Protein AF-A0A6A5JWG5-F1 (afdb_monomer)

Foldseek 3Di:
DDDDDDDDDDDPPDDDPDPDDPPDPDPPPPDDPDDDPDPPVVPVVVPPPPDDDDDDDDPPPDDPVVVVVVVVVVVVVVVVVVVVVVVVVVVVVVVVVVVVVVVVVVVVVVVVVVVVVVVVVVVVVVVVVVVVVVVVVVVVVVVVVVVVVVVVVVVVVVVVVVVVVVVVVVVVVVVVVVVVVVVVVVVVVVVVVVVVVVVVDDDDDDDDDDDDDDDDDDDPDPPPPPVVPDDVQQDDDPDDDDDDDDDPPWAFDALVQLQGHPVRGQQATCQLQPHLHDRPPPPHPGDNDDQDPSRLVVSVVRPPNSVVSVVRRVVNND

Structure (mmCIF, N/CA/C/O backbone):
data_AF-A0A6A5JWG5-F1
#
_entry.id   AF-A0A6A5JWG5-F1
#
loop_
_atom_site.group_PDB
_atom_site.id
_atom_site.type_symbol
_atom_site.label_atom_id
_atom_site.label_alt_id
_atom_site.label_comp_id
_atom_site.label_asym_id
_atom_site.label_entity_id
_atom_site.label_seq_id
_atom_site.pdbx_PDB_ins_code
_atom_site.Cartn_x
_atom_site.Cartn_y
_atom_site.Cartn_z
_atom_site.occupancy
_atom_site.B_iso_or_equiv
_atom_site.auth_seq_id
_atom_site.auth_comp_id
_atom_site.auth_asym_id
_atom_site.auth_atom_id
_atom_site.pdbx_PDB_model_num
ATOM 1 N N . MET A 1 1 ? 39.416 -34.725 -2.337 1.00 47.84 1 MET A N 1
ATOM 2 C CA . MET A 1 1 ? 39.773 -33.350 -1.934 1.00 47.84 1 MET A CA 1
ATOM 3 C C . MET A 1 1 ? 38.535 -32.725 -1.329 1.00 47.84 1 MET A C 1
ATOM 5 O O . MET A 1 1 ? 37.514 -32.661 -1.998 1.00 47.84 1 MET A O 1
ATOM 9 N N . ALA A 1 2 ? 38.608 -32.426 -0.037 1.00 52.28 2 ALA A N 1
ATOM 10 C CA . ALA A 1 2 ? 37.510 -31.953 0.793 1.00 52.28 2 ALA A CA 1
ATOM 11 C C . ALA A 1 2 ? 37.624 -30.437 0.989 1.00 52.28 2 ALA A C 1
ATOM 13 O O . ALA A 1 2 ? 38.717 -29.954 1.268 1.00 52.28 2 ALA A O 1
ATOM 14 N N . ALA A 1 3 ? 36.509 -29.721 0.855 1.00 48.22 3 ALA A N 1
ATOM 15 C CA . ALA A 1 3 ? 36.263 -28.368 1.362 1.00 48.22 3 ALA A CA 1
ATOM 16 C C . ALA A 1 3 ? 34.809 -28.012 1.009 1.00 48.22 3 ALA A C 1
ATOM 18 O O . ALA A 1 3 ? 34.343 -28.378 -0.062 1.00 48.22 3 ALA A O 1
ATOM 19 N N . SER A 1 4 ? 34.021 -27.283 1.783 1.00 49.00 4 SER A N 1
ATOM 20 C CA . SER A 1 4 ? 34.039 -26.889 3.188 1.00 49.00 4 SER A CA 1
ATOM 21 C C . SER A 1 4 ? 32.646 -26.296 3.401 1.00 49.00 4 SER A C 1
ATOM 23 O O . SER A 1 4 ? 32.213 -25.435 2.633 1.00 49.00 4 SER A O 1
ATOM 25 N N . SER A 1 5 ? 31.921 -26.804 4.388 1.00 48.97 5 SER A N 1
ATOM 26 C CA . SER A 1 5 ? 30.572 -26.372 4.733 1.00 48.97 5 SER A CA 1
ATOM 27 C C . SER A 1 5 ? 30.623 -25.018 5.443 1.00 48.97 5 SER A C 1
ATOM 29 O O . SER A 1 5 ? 31.122 -24.923 6.561 1.00 48.97 5 SER A O 1
ATOM 31 N N . GLY A 1 6 ? 30.096 -23.972 4.807 1.00 49.22 6 GLY A N 1
ATOM 32 C CA . GLY A 1 6 ? 29.915 -22.649 5.406 1.00 49.22 6 GLY A CA 1
ATOM 33 C C . GLY A 1 6 ? 28.468 -22.434 5.843 1.00 49.22 6 GLY A C 1
ATOM 34 O O . GLY A 1 6 ? 27.666 -21.883 5.096 1.00 49.22 6 GLY A O 1
ATOM 35 N N . SER A 1 7 ? 28.123 -22.877 7.050 1.00 47.59 7 SER A N 1
ATOM 36 C CA . SER A 1 7 ? 26.854 -22.574 7.717 1.00 47.59 7 SER A CA 1
ATOM 37 C C . SER A 1 7 ? 26.876 -21.139 8.260 1.00 47.59 7 SER A C 1
ATOM 39 O O . SER A 1 7 ? 27.418 -20.881 9.335 1.00 47.59 7 SER A O 1
ATOM 41 N N . GLY A 1 8 ? 26.309 -20.201 7.496 1.00 47.81 8 GLY A N 1
ATOM 42 C CA . GLY A 1 8 ? 26.092 -18.812 7.903 1.00 47.81 8 GLY A CA 1
ATOM 43 C C . GLY A 1 8 ? 24.913 -18.698 8.869 1.00 47.81 8 GLY A C 1
ATOM 44 O O . GLY A 1 8 ? 23.795 -19.099 8.550 1.00 47.81 8 GLY A O 1
ATOM 45 N N . GLY A 1 9 ? 25.194 -18.188 10.067 1.00 49.84 9 GLY A N 1
ATOM 46 C CA . GLY A 1 9 ? 24.275 -18.115 11.194 1.00 49.84 9 GLY A CA 1
ATOM 47 C C . GLY A 1 9 ? 23.051 -17.226 10.967 1.00 49.84 9 GLY A C 1
ATOM 48 O O . GLY A 1 9 ? 23.117 -16.145 10.385 1.00 49.84 9 GLY A O 1
ATOM 49 N N . LEU A 1 10 ? 21.929 -17.698 11.505 1.00 46.75 10 LEU A N 1
ATOM 50 C CA . LEU A 1 10 ? 20.677 -16.968 11.647 1.00 46.75 10 LEU A CA 1
ATOM 51 C C . LEU A 1 10 ? 20.868 -15.804 12.631 1.00 46.75 10 LEU A C 1
ATOM 53 O O . LEU A 1 10 ? 20.890 -15.991 13.848 1.00 46.75 10 LEU A O 1
ATOM 57 N N . GLY A 1 11 ? 20.993 -14.594 12.088 1.00 46.12 11 GLY A N 1
ATOM 58 C CA . GLY A 1 11 ? 20.916 -13.345 12.837 1.00 46.12 11 GLY A CA 1
ATOM 59 C C . GLY A 1 11 ? 19.506 -13.144 13.387 1.00 46.12 11 GLY A C 1
ATOM 60 O O . GLY A 1 11 ? 18.595 -12.716 12.683 1.00 46.12 11 GLY A O 1
ATOM 61 N N . ARG A 1 12 ? 19.328 -13.478 14.663 1.00 47.94 12 ARG A N 1
ATOM 62 C CA . ARG A 1 12 ? 18.119 -13.228 15.448 1.00 47.94 12 ARG A CA 1
ATOM 63 C C . ARG A 1 12 ? 18.076 -11.732 15.783 1.00 47.94 12 ARG A C 1
ATOM 65 O O . ARG A 1 12 ? 18.664 -11.301 16.770 1.00 47.94 12 ARG A O 1
ATOM 72 N N . LEU A 1 13 ? 17.430 -10.927 14.938 1.00 52.41 13 LEU A N 1
ATOM 73 C CA . LEU A 1 13 ? 17.167 -9.519 15.242 1.00 52.41 13 LEU A CA 1
ATOM 74 C C . LEU A 1 13 ? 16.153 -9.447 16.389 1.00 52.41 13 LEU A C 1
ATOM 76 O O . LEU A 1 13 ? 14.985 -9.805 16.241 1.00 52.41 13 LEU A O 1
ATOM 80 N N . GLY A 1 14 ? 16.648 -9.038 17.557 1.00 43.72 14 GLY A N 1
ATOM 81 C CA . GLY A 1 14 ? 15.852 -8.753 18.739 1.00 43.72 14 GLY A CA 1
ATOM 82 C C . GLY A 1 14 ? 14.931 -7.566 18.484 1.00 43.72 14 GLY A C 1
ATOM 83 O O . GLY A 1 14 ? 15.382 -6.447 18.252 1.00 43.72 14 GLY A O 1
ATOM 84 N N . VAL A 1 15 ? 13.630 -7.822 18.543 1.00 45.81 15 VAL A N 1
ATOM 85 C CA . VAL A 1 15 ? 12.596 -6.791 18.583 1.00 45.81 15 VAL A CA 1
ATOM 86 C C . VAL A 1 15 ? 12.560 -6.247 20.010 1.00 45.81 15 VAL A C 1
ATOM 88 O O . VAL A 1 15 ? 11.964 -6.845 20.903 1.00 45.81 15 VAL A O 1
ATOM 91 N N . HIS A 1 16 ? 13.240 -5.126 20.246 1.00 42.66 16 HIS A N 1
ATOM 92 C CA . HIS A 1 16 ? 13.055 -4.338 21.460 1.00 42.66 16 HIS A CA 1
ATOM 93 C C . HIS A 1 16 ? 11.748 -3.545 21.347 1.00 42.66 16 HIS A C 1
ATOM 95 O O . HIS A 1 16 ? 11.728 -2.437 20.821 1.00 42.66 16 HIS A O 1
ATOM 101 N N . ASN A 1 17 ? 10.658 -4.104 21.873 1.00 45.88 17 ASN A N 1
ATOM 102 C CA . ASN A 1 17 ? 9.465 -3.334 22.214 1.00 45.88 17 ASN A CA 1
ATOM 103 C C . ASN A 1 17 ? 9.607 -2.820 23.650 1.00 45.88 17 ASN A C 1
ATOM 105 O O . ASN A 1 17 ? 9.251 -3.502 24.607 1.00 45.88 17 ASN A O 1
ATOM 109 N N . HIS A 1 18 ? 10.116 -1.598 23.793 1.00 48.72 18 HIS A N 1
ATOM 110 C CA . HIS A 1 18 ? 9.920 -0.798 24.997 1.00 48.72 18 HIS A CA 1
ATOM 111 C C . HIS A 1 18 ? 9.133 0.455 24.628 1.00 48.72 18 HIS A C 1
ATOM 113 O O . HIS A 1 18 ? 9.689 1.495 24.293 1.00 48.72 18 HIS A O 1
ATOM 119 N N . THR A 1 19 ? 7.812 0.349 24.721 1.00 43.62 19 THR A N 1
ATOM 120 C CA . THR A 1 19 ? 6.934 1.506 24.890 1.00 43.62 19 THR A CA 1
ATOM 121 C C . THR A 1 19 ? 6.228 1.302 26.221 1.00 43.62 19 THR A C 1
ATOM 123 O O . THR A 1 19 ? 5.160 0.705 26.305 1.00 43.62 19 THR A O 1
ATOM 126 N N . ALA A 1 20 ? 6.910 1.698 27.294 1.00 44.12 20 ALA A N 1
ATOM 127 C CA . ALA A 1 20 ? 6.281 1.857 28.592 1.00 44.12 20 ALA A CA 1
ATOM 128 C C . ALA A 1 20 ? 5.399 3.107 28.509 1.00 44.12 20 ALA A C 1
ATOM 130 O O . ALA A 1 20 ? 5.910 4.212 28.344 1.00 44.12 20 ALA A O 1
ATOM 131 N N . ASP A 1 21 ? 4.087 2.912 28.568 1.00 46.09 21 ASP A N 1
ATOM 132 C CA . ASP A 1 21 ? 3.092 3.970 28.713 1.00 46.09 21 ASP A CA 1
ATOM 133 C C . ASP A 1 21 ? 2.932 4.286 30.214 1.00 46.09 21 ASP A C 1
ATOM 135 O O . ASP A 1 21 ? 2.438 3.437 30.963 1.00 46.09 21 ASP A O 1
ATOM 139 N N . PRO A 1 22 ? 3.368 5.459 30.717 1.00 58.12 22 PRO A N 1
ATOM 140 C CA . PRO A 1 22 ? 3.233 5.811 32.119 1.00 58.12 22 PRO A CA 1
ATOM 141 C C . PRO A 1 22 ? 1.988 6.682 32.303 1.00 58.12 22 PRO A C 1
ATOM 143 O O . PRO A 1 22 ? 2.082 7.858 32.652 1.00 58.12 22 PRO A O 1
ATOM 146 N N . ARG A 1 23 ? 0.795 6.134 32.056 1.00 47.84 23 ARG A N 1
ATOM 147 C CA . ARG A 1 23 ? -0.471 6.822 32.367 1.00 47.84 23 ARG A CA 1
ATOM 148 C C . ARG A 1 23 ? -1.529 5.892 32.943 1.00 47.84 23 ARG A C 1
ATOM 150 O O . ARG A 1 23 ? -2.674 5.879 32.514 1.00 47.84 23 ARG A O 1
ATOM 157 N N . ILE A 1 24 ? -1.175 5.186 34.010 1.00 51.03 24 ILE A N 1
ATOM 158 C CA . ILE A 1 24 ? -2.163 4.753 35.005 1.00 51.03 24 ILE A CA 1
ATOM 159 C C . ILE A 1 24 ? -1.629 5.164 36.374 1.00 51.03 24 ILE A C 1
ATOM 161 O O . ILE A 1 24 ? -1.149 4.358 37.165 1.00 51.03 24 ILE A O 1
ATOM 165 N N . ALA A 1 25 ? -1.677 6.472 36.636 1.00 48.41 25 ALA A N 1
ATOM 166 C CA . ALA A 1 25 ? -1.663 6.959 38.003 1.00 48.41 25 ALA A CA 1
ATOM 167 C C . ALA A 1 25 ? -2.944 6.440 38.659 1.00 48.41 25 ALA A C 1
ATOM 169 O O . ALA A 1 25 ? -4.055 6.854 38.315 1.00 48.41 25 ALA A O 1
ATOM 170 N N . ALA A 1 26 ? -2.761 5.466 39.544 1.00 50.28 26 ALA A N 1
ATOM 171 C CA . ALA A 1 26 ? -3.778 4.937 40.420 1.00 50.28 26 ALA A CA 1
ATOM 172 C C . ALA A 1 26 ? -4.516 6.101 41.095 1.00 50.28 26 ALA A C 1
ATOM 174 O O . ALA A 1 26 ? -3.968 6.803 41.942 1.00 50.28 26 ALA A O 1
ATOM 175 N N . ARG A 1 27 ? -5.780 6.300 40.714 1.00 43.34 27 ARG A N 1
ATOM 176 C CA . ARG A 1 27 ? -6.749 6.973 41.573 1.00 43.34 27 ARG A CA 1
ATOM 177 C C . ARG A 1 27 ? -6.974 6.047 42.761 1.00 43.34 27 ARG A C 1
ATOM 179 O O . ARG A 1 27 ? -7.811 5.152 42.716 1.00 43.34 27 ARG A O 1
ATOM 186 N N . THR A 1 28 ? -6.182 6.244 43.804 1.00 45.53 28 THR A N 1
ATOM 187 C CA . THR A 1 28 ? -6.538 5.850 45.157 1.00 45.53 28 THR A CA 1
ATOM 188 C C . THR A 1 28 ? -7.808 6.610 45.514 1.00 45.53 28 THR A C 1
ATOM 190 O O . THR A 1 28 ? -7.795 7.799 45.820 1.00 45.53 28 THR A O 1
ATOM 193 N N . SER A 1 29 ? -8.944 5.930 45.396 1.00 42.34 29 SER A N 1
ATOM 194 C CA . SER A 1 29 ? -10.185 6.360 46.018 1.00 42.34 29 SER A CA 1
ATOM 195 C C . SER A 1 29 ? -9.983 6.295 47.528 1.00 42.34 29 SER A C 1
ATOM 197 O O . SER A 1 29 ? -10.176 5.258 48.153 1.00 42.34 29 SER A O 1
ATOM 199 N N . THR A 1 30 ? -9.550 7.407 48.110 1.00 45.50 30 THR A N 1
ATOM 200 C CA . THR A 1 30 ? -9.769 7.736 49.514 1.00 45.50 30 THR A CA 1
ATOM 201 C C . THR A 1 30 ? -11.276 7.828 49.723 1.00 45.50 30 THR A C 1
ATOM 203 O O . THR A 1 30 ? -11.889 8.876 49.545 1.00 45.50 30 THR A O 1
ATOM 206 N N . THR A 1 31 ? -11.902 6.697 50.040 1.00 44.16 31 THR A N 1
ATOM 207 C CA . THR A 1 31 ? -13.233 6.691 50.638 1.00 44.16 31 THR A CA 1
ATOM 208 C C . THR A 1 31 ? -13.106 7.273 52.033 1.00 44.16 31 THR A C 1
ATOM 210 O O . THR A 1 31 ? -12.479 6.690 52.917 1.00 44.16 31 THR A O 1
ATOM 213 N N . SER A 1 32 ? -13.672 8.463 52.160 1.00 42.88 32 SER A N 1
ATOM 214 C CA . SER A 1 32 ? -14.020 9.179 53.371 1.00 42.88 32 SER A CA 1
ATOM 215 C C . SER A 1 32 ? -14.357 8.233 54.524 1.00 42.88 32 SER A C 1
ATOM 217 O O . SER A 1 32 ? -15.359 7.521 54.496 1.00 42.88 32 SER A O 1
ATOM 219 N N . ALA A 1 33 ? -13.514 8.245 55.555 1.00 49.62 33 ALA A N 1
ATOM 220 C CA . ALA A 1 33 ? -13.898 7.825 56.891 1.00 49.62 33 ALA A CA 1
ATOM 221 C C . ALA A 1 33 ? -14.828 8.912 57.445 1.00 49.62 33 ALA A C 1
ATOM 223 O O . ALA A 1 33 ? -14.387 9.886 58.052 1.00 49.62 33 ALA A O 1
ATOM 224 N N . GLU A 1 34 ? -16.113 8.781 57.136 1.00 44.38 34 GLU A N 1
ATOM 225 C CA . GLU A 1 34 ? -17.157 9.703 57.556 1.00 44.38 34 GLU A CA 1
ATOM 226 C C . GLU A 1 34 ? -17.898 9.097 58.758 1.00 44.38 34 GLU A C 1
ATOM 228 O O . GLU A 1 34 ? -18.710 8.187 58.645 1.00 44.38 34 GLU A O 1
ATOM 233 N N . THR A 1 35 ? -17.567 9.654 59.924 1.00 46.75 35 THR A N 1
ATOM 234 C CA . THR A 1 35 ? -18.485 9.927 61.039 1.00 46.75 35 THR A CA 1
ATOM 235 C C . THR A 1 35 ? -19.020 8.725 61.830 1.00 46.75 35 THR A C 1
ATOM 237 O O . THR A 1 35 ? -20.109 8.209 61.605 1.00 46.75 35 THR A O 1
ATOM 240 N N . THR A 1 36 ? -18.322 8.388 62.919 1.00 51.03 36 THR A N 1
ATOM 241 C CA . THR A 1 36 ? -18.981 7.874 64.134 1.00 51.03 36 THR A CA 1
ATOM 242 C C . THR A 1 36 ? -18.533 8.668 65.370 1.00 51.03 36 THR A C 1
ATOM 244 O O . THR A 1 36 ? -17.606 8.253 66.060 1.00 51.03 36 THR A O 1
ATOM 247 N N . PRO A 1 37 ? -19.172 9.808 65.695 1.00 49.38 37 PRO A N 1
ATOM 248 C CA . PRO A 1 37 ? -18.967 10.518 66.945 1.00 49.38 37 PRO A CA 1
ATOM 249 C C . PRO A 1 37 ? -20.270 10.499 67.753 1.00 49.38 37 PRO A C 1
ATOM 251 O O . PRO A 1 37 ? -20.910 11.531 67.906 1.00 49.38 37 PRO A O 1
ATOM 254 N N . GLN A 1 38 ? -20.722 9.335 68.231 1.00 49.81 38 GLN A N 1
ATOM 255 C CA . GLN A 1 38 ? -21.910 9.292 69.106 1.00 49.81 38 GLN A CA 1
ATOM 256 C C . GLN A 1 38 ? -21.860 8.309 70.282 1.00 49.81 38 GLN A C 1
ATOM 258 O O . GLN A 1 38 ? -22.791 8.302 71.079 1.00 49.81 38 GLN A O 1
ATOM 263 N N . LEU A 1 39 ? -20.776 7.551 70.482 1.00 47.81 39 LEU A N 1
ATOM 264 C CA . LEU A 1 39 ? -20.657 6.664 71.655 1.00 47.81 39 LEU A CA 1
ATOM 265 C C . LEU A 1 39 ? -19.673 7.139 72.733 1.00 47.81 39 LEU A C 1
ATOM 267 O O . LEU A 1 39 ? -19.764 6.673 73.859 1.00 47.81 39 LEU A O 1
ATOM 271 N N . ALA A 1 40 ? -18.816 8.126 72.455 1.00 48.41 40 ALA A N 1
ATOM 272 C CA . ALA A 1 40 ? -17.868 8.649 73.450 1.00 48.41 40 ALA A CA 1
ATOM 273 C C . ALA A 1 40 ? -18.430 9.787 74.333 1.00 48.41 40 ALA A C 1
ATOM 275 O O . ALA A 1 40 ? -17.816 10.151 75.328 1.00 48.41 40 ALA A O 1
ATOM 276 N N . ALA A 1 41 ? -19.600 10.351 74.005 1.00 48.47 41 ALA A N 1
ATOM 277 C CA . ALA A 1 41 ? -20.193 11.462 74.765 1.00 48.47 41 ALA A CA 1
ATOM 278 C C . ALA A 1 41 ? -21.160 11.017 75.884 1.00 48.47 41 ALA A C 1
ATOM 280 O O . ALA A 1 41 ? -21.635 11.855 76.648 1.00 48.47 41 ALA A O 1
ATOM 281 N N . ALA A 1 42 ? -21.457 9.716 75.995 1.00 49.50 42 ALA A N 1
ATOM 282 C CA . ALA A 1 42 ? -22.387 9.190 76.999 1.00 49.50 42 ALA A CA 1
ATOM 283 C C . ALA A 1 42 ? -21.705 8.738 78.306 1.00 49.50 42 ALA A C 1
ATOM 285 O O . ALA A 1 42 ? -22.381 8.627 79.327 1.00 49.50 42 ALA A O 1
ATOM 286 N N . GLU A 1 43 ? -20.385 8.526 78.321 1.00 51.03 43 GLU A N 1
ATOM 287 C CA . GLU A 1 43 ? -19.677 8.078 79.534 1.00 51.03 43 GLU A CA 1
ATOM 288 C C . GLU A 1 43 ? -19.243 9.234 80.454 1.00 51.03 43 GLU A C 1
ATOM 290 O O . GLU A 1 43 ? -19.142 9.047 81.667 1.00 51.03 43 GLU A O 1
ATOM 295 N N . ASP A 1 44 ? -19.107 10.462 79.939 1.00 48.84 44 ASP A N 1
ATOM 296 C CA . ASP A 1 44 ? -18.616 11.604 80.733 1.00 48.84 44 ASP A CA 1
ATOM 297 C C . ASP A 1 44 ? -19.714 12.321 81.558 1.00 48.84 44 ASP A C 1
ATOM 299 O O . ASP A 1 44 ? -19.440 13.189 82.390 1.00 48.84 44 ASP A O 1
ATOM 303 N N . GLN A 1 45 ? -20.987 11.926 81.406 1.00 51.41 45 GLN A N 1
ATOM 304 C CA . GLN A 1 45 ? -22.089 12.425 82.248 1.00 51.41 45 GLN A CA 1
ATOM 305 C C . GLN A 1 45 ? -22.391 11.545 83.474 1.00 51.41 45 GLN A C 1
ATOM 307 O O . GLN A 1 45 ? -23.140 11.970 84.358 1.00 51.41 45 GLN A O 1
ATOM 312 N N . ALA A 1 46 ? -21.768 10.368 83.604 1.00 51.78 46 ALA A N 1
ATOM 313 C CA . ALA A 1 46 ? -21.972 9.482 84.755 1.00 51.78 46 ALA A CA 1
ATOM 314 C C . ALA A 1 46 ? -21.126 9.864 85.993 1.00 51.78 46 ALA A C 1
ATOM 316 O O . ALA A 1 46 ? -21.444 9.456 87.111 1.00 51.78 46 ALA A O 1
ATOM 317 N N . ALA A 1 47 ? -20.088 10.695 85.842 1.00 54.09 47 ALA A N 1
ATOM 318 C CA . ALA A 1 47 ? -19.151 11.009 86.929 1.00 54.09 47 ALA A CA 1
ATOM 319 C C . ALA A 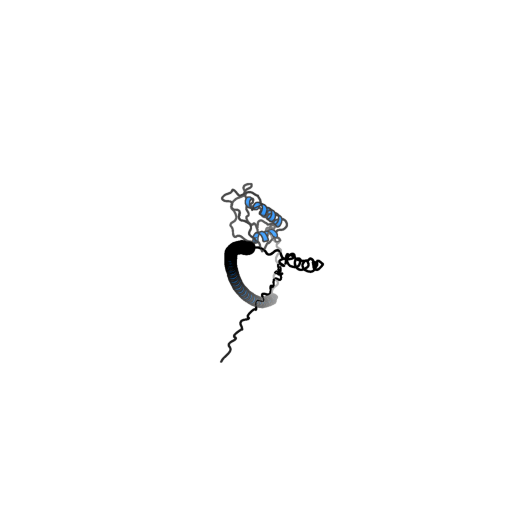1 47 ? -19.546 12.213 87.820 1.00 54.09 47 ALA A C 1
ATOM 321 O O . ALA A 1 47 ? -18.905 12.451 88.844 1.00 54.09 47 ALA A O 1
ATOM 322 N N . LYS A 1 48 ? -20.607 12.973 87.497 1.00 55.00 48 LYS A N 1
ATOM 323 C CA . LYS A 1 48 ? -20.934 14.254 88.175 1.00 55.00 48 LYS A CA 1
ATOM 324 C C . LYS A 1 48 ? -22.144 14.256 89.125 1.00 55.00 48 LYS A C 1
ATOM 326 O O . LYS A 1 48 ? -22.570 15.326 89.551 1.00 55.00 48 LYS A O 1
ATOM 331 N N . ARG A 1 49 ? -22.676 13.098 89.535 1.00 55.28 49 ARG A N 1
ATOM 332 C CA . ARG A 1 49 ? -23.811 13.013 90.490 1.00 55.28 49 ARG A CA 1
ATOM 333 C C . ARG A 1 49 ? -23.510 12.252 91.789 1.00 55.28 49 ARG A C 1
ATOM 335 O O . ARG A 1 49 ? -24.347 11.509 92.285 1.00 55.28 49 ARG A O 1
ATOM 342 N N . ARG A 1 50 ? -22.336 12.465 92.394 1.00 54.31 50 ARG A N 1
ATOM 343 C CA . ARG A 1 50 ? -22.102 12.126 93.812 1.00 54.31 50 ARG A CA 1
ATOM 344 C C . ARG A 1 50 ? -22.072 13.398 94.652 1.00 54.31 50 ARG A C 1
ATOM 346 O O . ARG A 1 50 ? -21.002 13.923 94.934 1.00 54.31 50 ARG A O 1
ATOM 353 N N . LYS A 1 51 ? -23.245 13.899 95.041 1.00 56.69 51 LYS A N 1
ATOM 354 C CA . LYS A 1 51 ? -23.397 14.774 96.209 1.00 56.69 51 LYS A CA 1
ATOM 355 C C . LYS A 1 51 ? -24.810 14.647 96.785 1.00 56.69 51 LYS A C 1
ATOM 357 O O . LYS A 1 51 ? -25.785 14.862 96.077 1.00 56.69 51 LYS A O 1
ATOM 362 N N . THR A 1 52 ? -24.815 14.308 98.077 1.00 52.34 52 THR A N 1
ATOM 363 C CA . THR A 1 52 ? -25.813 14.588 99.124 1.00 52.34 52 THR A CA 1
ATOM 364 C C . THR A 1 52 ? -27.217 13.995 98.979 1.00 52.34 52 THR A C 1
ATOM 366 O O . THR A 1 52 ? -28.020 14.509 98.214 1.00 52.34 52 THR A O 1
ATOM 369 N N . SER A 1 53 ? -27.554 13.034 99.846 1.00 46.62 53 SER A N 1
ATOM 370 C CA . SER A 1 53 ? -28.519 13.285 100.931 1.00 46.62 53 SER A CA 1
ATOM 371 C C . SER A 1 53 ? -28.607 12.068 101.857 1.00 46.62 53 SER A C 1
ATOM 373 O O . SER A 1 53 ? -29.149 11.032 101.474 1.00 46.62 53 SER A O 1
ATOM 375 N N . ASP A 1 54 ? -28.104 12.220 103.081 1.00 49.50 54 ASP A N 1
ATOM 376 C CA . ASP A 1 54 ? -28.559 11.429 104.219 1.00 49.50 54 ASP A CA 1
ATOM 377 C C . ASP A 1 54 ? -30.027 11.792 104.472 1.00 49.50 54 ASP A C 1
ATOM 379 O O . ASP A 1 54 ? -30.356 12.933 104.797 1.00 49.50 54 ASP A O 1
ATOM 383 N N . GLY A 1 55 ? -30.918 10.832 104.246 1.00 47.06 55 GLY A N 1
ATOM 384 C CA . GLY A 1 55 ? -32.352 10.970 104.453 1.00 47.06 55 GLY A CA 1
ATOM 385 C C . GLY A 1 55 ? -32.901 9.640 104.937 1.00 47.06 55 GLY A C 1
ATOM 386 O O . GLY A 1 55 ? -32.830 8.638 104.230 1.00 47.06 55 GLY A O 1
ATOM 387 N N . ALA A 1 56 ? -33.388 9.633 106.174 1.00 49.66 56 ALA A N 1
ATOM 388 C CA . ALA A 1 56 ? -33.970 8.482 106.844 1.00 49.66 56 ALA A CA 1
ATOM 389 C C . ALA A 1 56 ? -35.068 7.823 105.989 1.00 49.66 56 ALA A C 1
ATOM 391 O O . ALA A 1 56 ? -36.031 8.476 105.589 1.00 49.66 56 ALA A O 1
ATOM 392 N N . TYR A 1 57 ? -34.925 6.521 105.734 1.00 44.88 57 TYR A N 1
ATOM 393 C CA . TYR A 1 57 ? -35.943 5.706 105.078 1.00 44.88 57 TYR A CA 1
ATOM 394 C C . TYR A 1 57 ? -37.062 5.360 106.073 1.00 44.88 57 TYR A C 1
ATOM 396 O O . TYR A 1 57 ? -36.785 4.714 107.086 1.00 44.88 57 TYR A O 1
ATOM 404 N N . PRO A 1 58 ? -38.331 5.709 105.796 1.00 48.53 58 PRO A N 1
ATOM 405 C CA . PRO A 1 58 ? -39.455 5.126 106.504 1.00 48.53 58 PRO A CA 1
ATOM 406 C C . PRO A 1 58 ? -39.679 3.709 105.960 1.00 48.53 58 PRO A C 1
ATOM 408 O O . PRO A 1 58 ? -40.047 3.517 104.801 1.00 48.53 58 PRO A O 1
ATOM 411 N N . VAL A 1 59 ? -39.440 2.701 106.798 1.00 48.47 59 VAL A N 1
ATOM 412 C CA . VAL A 1 59 ? -39.760 1.298 106.505 1.00 48.47 59 VAL A CA 1
ATOM 413 C C . VAL A 1 59 ? -41.273 1.119 106.650 1.00 48.47 59 VAL A C 1
ATOM 415 O O . VAL A 1 59 ? -41.777 0.710 107.691 1.00 48.47 59 VAL A O 1
ATOM 418 N N . GLY A 1 60 ? -42.017 1.484 105.606 1.00 54.28 60 GLY A N 1
ATOM 419 C CA . GLY A 1 60 ? -43.395 1.040 105.424 1.00 54.28 60 GLY A CA 1
ATOM 420 C C . GLY A 1 60 ? -43.372 -0.399 104.920 1.00 54.28 60 GLY A C 1
ATOM 421 O O . GLY A 1 60 ? -42.954 -0.642 103.788 1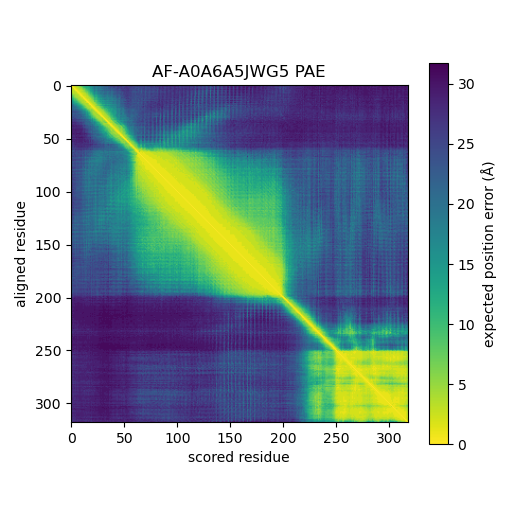.00 54.28 60 GLY A O 1
ATOM 422 N N . ALA A 1 61 ? -43.763 -1.356 105.760 1.00 56.59 61 ALA A N 1
ATOM 423 C CA . ALA A 1 61 ? -43.881 -2.756 105.371 1.00 56.59 61 ALA A CA 1
ATOM 424 C C . ALA A 1 61 ? -44.940 -2.884 104.261 1.00 56.59 61 ALA A C 1
ATOM 426 O O . ALA A 1 61 ? -46.138 -2.806 104.529 1.00 56.59 61 ALA A O 1
ATOM 427 N N . LYS A 1 62 ? -44.492 -3.027 103.007 1.00 67.31 62 LYS A N 1
ATOM 428 C CA . LYS A 1 62 ? -45.372 -3.356 101.880 1.00 67.31 62 LYS A CA 1
ATOM 429 C C . LYS A 1 62 ? -46.063 -4.683 102.174 1.00 67.31 62 LYS A C 1
ATOM 431 O O . LYS A 1 62 ? -45.426 -5.613 102.674 1.00 67.31 62 LYS A O 1
ATOM 436 N N . SER A 1 63 ? -47.353 -4.777 101.867 1.00 80.00 63 SER A N 1
ATOM 437 C CA . SER A 1 63 ? -48.067 -6.047 101.990 1.00 80.00 63 SER A CA 1
ATOM 438 C C . SER A 1 63 ? -47.496 -7.065 100.995 1.00 80.00 63 SER A C 1
ATOM 440 O O . SER A 1 63 ? -46.932 -6.710 99.958 1.00 80.00 63 SER A O 1
ATOM 442 N N . GLN A 1 64 ? -47.634 -8.352 101.304 1.00 84.25 64 GLN A N 1
ATOM 443 C CA . GLN A 1 64 ? -47.147 -9.438 100.450 1.00 84.25 64 GLN A CA 1
ATOM 444 C C . GLN A 1 64 ? -47.720 -9.376 99.018 1.00 84.25 64 GLN A C 1
ATOM 446 O O . GLN A 1 64 ? -47.006 -9.686 98.068 1.00 84.25 64 GLN A O 1
ATOM 451 N N . GLU A 1 65 ? -48.962 -8.911 98.851 1.00 86.12 65 GLU A N 1
ATOM 452 C CA . GLU A 1 65 ? -49.587 -8.680 97.537 1.00 86.12 65 GLU A CA 1
ATOM 453 C C . GLU A 1 65 ? -48.881 -7.581 96.730 1.00 86.12 65 GLU A C 1
ATOM 455 O O . GLU A 1 65 ? -48.608 -7.771 95.549 1.00 86.12 65 GLU A O 1
ATOM 460 N N . GLN A 1 66 ? -48.488 -6.467 97.360 1.00 86.81 66 GLN A N 1
ATOM 461 C CA . GLN A 1 66 ? -47.781 -5.379 96.668 1.00 86.81 66 GLN A CA 1
ATOM 462 C C . GLN A 1 66 ? -46.419 -5.826 96.122 1.00 86.81 66 GLN A C 1
ATOM 464 O O . GLN A 1 66 ? -46.003 -5.389 95.050 1.00 86.81 66 GLN A O 1
ATOM 469 N N . LEU A 1 67 ? -45.724 -6.713 96.841 1.00 88.19 67 LEU A N 1
ATOM 470 C CA . LEU A 1 67 ? -44.471 -7.306 96.368 1.00 88.19 67 LEU A CA 1
ATOM 471 C C . LEU A 1 67 ? -44.704 -8.258 95.186 1.00 88.19 67 LEU A C 1
ATOM 473 O O . LEU A 1 67 ? -43.909 -8.262 94.247 1.00 88.19 67 LEU A O 1
ATOM 477 N N . GLN A 1 68 ? -45.785 -9.045 95.204 1.00 91.62 68 GLN A N 1
ATOM 478 C CA . GLN A 1 68 ? -46.132 -9.939 94.095 1.00 91.62 68 GLN A CA 1
ATOM 479 C C . GLN A 1 68 ? -46.483 -9.157 92.823 1.00 91.62 68 GLN A C 1
ATOM 481 O O . GLN A 1 68 ? -45.972 -9.485 91.751 1.00 91.62 68 GLN A O 1
ATOM 486 N N . ASP A 1 69 ? -47.259 -8.081 92.941 1.00 92.12 69 ASP A N 1
ATOM 487 C CA . ASP A 1 69 ? -47.601 -7.216 91.809 1.00 92.12 69 ASP A CA 1
ATOM 488 C C . ASP A 1 69 ? -46.376 -6.507 91.219 1.00 92.12 69 ASP A C 1
ATOM 490 O O . ASP A 1 69 ? -46.230 -6.436 89.996 1.00 92.12 69 ASP A O 1
ATOM 494 N N . GLU A 1 70 ? -45.450 -6.023 92.054 1.00 92.38 70 GLU A N 1
ATOM 495 C CA . GLU A 1 70 ? -44.195 -5.424 91.579 1.00 92.38 70 GLU A CA 1
ATOM 496 C C . GLU A 1 70 ? -43.341 -6.428 90.796 1.00 92.38 70 GLU A C 1
ATOM 498 O O . GLU A 1 70 ? -42.781 -6.077 89.752 1.00 92.38 70 GLU A O 1
ATOM 503 N N . VAL A 1 71 ? -43.280 -7.684 91.254 1.00 95.25 71 VAL A N 1
ATOM 504 C CA . VAL A 1 71 ? -42.574 -8.762 90.549 1.00 95.25 71 VAL A CA 1
ATOM 505 C C . VAL A 1 71 ? -43.248 -9.068 89.212 1.00 95.25 71 VAL A C 1
ATOM 507 O O . VAL A 1 71 ? -42.565 -9.108 88.187 1.00 95.25 71 VAL A O 1
ATOM 510 N N . ILE A 1 72 ? -44.576 -9.219 89.181 1.00 96.06 72 ILE A N 1
ATOM 511 C CA . ILE A 1 72 ? -45.330 -9.477 87.944 1.00 96.06 72 ILE A CA 1
ATOM 512 C C . ILE A 1 72 ? -45.143 -8.326 86.949 1.00 96.06 72 ILE A C 1
ATOM 514 O O . ILE A 1 72 ? -44.804 -8.561 85.788 1.00 96.06 72 ILE A O 1
ATOM 518 N N . GLN A 1 73 ? -45.287 -7.071 87.387 1.00 95.38 73 GLN A N 1
ATOM 519 C CA . GLN A 1 73 ? -45.059 -5.913 86.522 1.00 95.38 73 GLN A CA 1
ATOM 520 C C . GLN A 1 73 ? -43.603 -5.795 86.056 1.00 95.38 73 GLN A C 1
ATOM 522 O O . GLN A 1 73 ? -43.350 -5.326 84.943 1.00 95.38 73 GLN A O 1
ATOM 527 N N . GLY A 1 74 ? -42.637 -6.192 86.886 1.00 95.81 74 GLY A N 1
ATOM 528 C CA . GLY A 1 74 ? -41.229 -6.279 86.507 1.00 95.81 74 GLY A CA 1
ATOM 529 C C . GLY A 1 74 ? -41.004 -7.294 85.386 1.00 95.81 74 GLY A C 1
ATOM 530 O O . GLY A 1 74 ? -40.379 -6.965 84.377 1.00 95.81 74 GLY A O 1
ATOM 531 N N . LEU A 1 75 ? -41.583 -8.490 85.514 1.00 97.19 75 LEU A N 1
ATOM 532 C CA . LEU A 1 75 ? -41.508 -9.547 84.503 1.00 97.19 75 LEU A CA 1
ATOM 533 C C . LEU A 1 75 ? -42.208 -9.151 83.196 1.00 97.19 75 LEU A C 1
ATOM 535 O O . LEU A 1 75 ? -41.657 -9.382 82.121 1.00 97.19 75 LEU A O 1
ATOM 539 N N . LEU A 1 76 ? -43.374 -8.500 83.258 1.00 96.69 76 LEU A N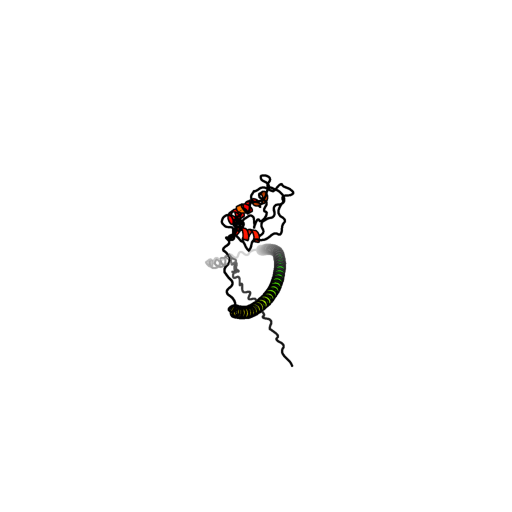 1
ATOM 540 C CA . LEU A 1 76 ? -44.064 -7.988 82.066 1.00 96.69 76 LEU A CA 1
ATOM 541 C C . LEU A 1 76 ? -43.232 -6.923 81.339 1.00 96.69 76 LEU A C 1
ATOM 543 O O . LEU A 1 76 ? -43.126 -6.959 80.114 1.00 96.69 76 LEU A O 1
ATOM 547 N N . ARG A 1 77 ? -42.583 -6.014 82.081 1.00 97.00 77 ARG A N 1
ATOM 548 C CA . ARG A 1 77 ? -41.658 -5.024 81.503 1.00 97.00 77 ARG A CA 1
ATOM 549 C C . ARG A 1 77 ? -40.435 -5.683 80.864 1.00 97.00 77 ARG A C 1
ATOM 551 O O . ARG A 1 77 ? -40.045 -5.291 79.766 1.00 97.00 77 ARG A O 1
ATOM 558 N N . GLN A 1 78 ? -39.849 -6.692 81.511 1.00 96.88 78 GLN A N 1
ATOM 559 C CA . GLN A 1 78 ? -38.737 -7.460 80.940 1.00 96.88 78 GLN A CA 1
ATOM 560 C C . GLN A 1 78 ? -39.154 -8.198 79.667 1.00 96.88 78 GLN A C 1
ATOM 562 O O . GLN A 1 78 ? -38.433 -8.147 78.674 1.00 96.88 78 GLN A O 1
ATOM 567 N N . ARG A 1 79 ? -40.335 -8.825 79.663 1.00 97.50 79 ARG A N 1
ATOM 568 C CA . ARG A 1 79 ? -40.889 -9.494 78.484 1.00 97.50 79 ARG A CA 1
ATOM 569 C C . ARG A 1 79 ? -41.100 -8.519 77.326 1.00 97.50 79 ARG A C 1
ATOM 571 O O . ARG A 1 79 ? -40.615 -8.794 76.236 1.00 97.50 79 ARG A O 1
ATOM 578 N N . ALA A 1 80 ? -41.757 -7.382 77.560 1.00 96.88 80 ALA A N 1
ATOM 579 C CA . ALA A 1 80 ? -41.983 -6.372 76.523 1.00 96.88 80 ALA A CA 1
ATOM 580 C C . ALA A 1 80 ? -40.659 -5.821 75.956 1.00 96.88 80 ALA A C 1
ATOM 582 O O . ALA A 1 80 ? -40.518 -5.647 74.748 1.00 96.88 80 ALA A O 1
ATOM 583 N N . SER A 1 81 ? -39.659 -5.609 76.820 1.00 97.31 81 SER A N 1
ATOM 584 C CA . SER A 1 81 ? -38.307 -5.213 76.406 1.00 97.31 81 SER A CA 1
ATOM 585 C C . SER A 1 81 ? -37.636 -6.280 75.530 1.00 97.31 81 SER A C 1
ATOM 587 O O . SER A 1 81 ? -37.092 -5.962 74.472 1.00 97.31 81 SER A O 1
ATOM 589 N N . LEU A 1 82 ? -37.719 -7.559 75.914 1.00 97.56 82 LEU A N 1
ATOM 590 C CA . LEU A 1 82 ? -37.188 -8.667 75.115 1.00 97.56 82 LEU A CA 1
ATOM 591 C C . LEU A 1 82 ? -37.898 -8.792 73.762 1.00 97.56 82 LEU A C 1
ATOM 593 O O . LEU A 1 82 ? -37.221 -8.940 72.747 1.00 97.56 82 LEU A O 1
ATOM 597 N N . GLU A 1 83 ? -39.227 -8.676 73.728 1.00 97.69 83 GLU A N 1
ATOM 598 C CA . GLU A 1 83 ? -40.014 -8.676 72.488 1.00 97.69 83 GLU A CA 1
ATOM 599 C C . GLU A 1 83 ? -39.575 -7.530 71.558 1.00 97.69 83 GLU A C 1
ATOM 601 O O . GLU A 1 83 ? -39.330 -7.756 70.371 1.00 97.69 83 GLU A O 1
ATOM 606 N N . GLN A 1 84 ? -39.356 -6.325 72.094 1.00 97.31 84 GLN A N 1
ATOM 607 C CA . GLN A 1 84 ? -38.842 -5.193 71.320 1.00 97.31 84 GLN A CA 1
ATOM 608 C C . GLN A 1 84 ? -37.425 -5.443 70.779 1.00 97.31 84 GLN A C 1
ATOM 610 O O . GLN A 1 84 ? -37.145 -5.141 69.617 1.00 97.31 84 GLN A O 1
ATOM 615 N N . VAL A 1 85 ? -36.525 -6.019 71.583 1.00 97.69 85 VAL A N 1
ATOM 616 C CA . VAL A 1 85 ? -35.164 -6.370 71.141 1.00 97.69 85 VAL A CA 1
ATOM 617 C C . VAL A 1 85 ? -35.196 -7.439 70.045 1.00 97.69 85 VAL A C 1
ATOM 619 O O . VAL A 1 85 ? -34.441 -7.334 69.076 1.00 97.69 85 VAL A O 1
ATOM 622 N N . CYS A 1 86 ? -36.065 -8.446 70.162 1.00 97.94 86 CYS A N 1
ATOM 623 C CA . CYS A 1 86 ? -36.262 -9.469 69.136 1.00 97.94 86 CYS A CA 1
ATOM 624 C C . CYS A 1 86 ? -36.746 -8.855 67.816 1.00 97.94 86 CYS A C 1
ATOM 626 O O . CYS A 1 86 ? -36.124 -9.103 66.784 1.00 97.94 86 CYS A O 1
ATOM 628 N N . LEU A 1 87 ? -37.758 -7.982 67.857 1.00 97.75 87 LEU A N 1
ATOM 629 C CA . LEU A 1 87 ? -38.264 -7.281 66.671 1.00 97.75 87 LEU A CA 1
ATOM 630 C C . LEU A 1 87 ? -37.190 -6.405 66.009 1.00 97.75 87 LEU A C 1
ATOM 632 O O . LEU A 1 87 ? -37.028 -6.430 64.790 1.00 97.75 87 LEU A O 1
ATOM 636 N N . LEU A 1 88 ? -36.411 -5.654 66.795 1.00 97.38 88 LEU A N 1
ATOM 637 C CA . LEU A 1 88 ? -35.319 -4.833 66.260 1.00 97.38 88 LEU A CA 1
ATOM 638 C C . LEU A 1 88 ? -34.220 -5.687 65.616 1.00 97.38 88 LEU A C 1
ATOM 640 O O . LEU A 1 88 ? -33.675 -5.305 64.576 1.00 97.38 88 LEU A O 1
ATOM 644 N N . LYS A 1 89 ? -33.900 -6.848 66.201 1.00 98.00 89 LYS A N 1
ATOM 645 C CA . LYS A 1 89 ? -32.943 -7.795 65.616 1.00 98.00 89 LYS A CA 1
ATOM 646 C C . LYS A 1 89 ? -33.461 -8.369 64.302 1.00 98.00 89 LYS A C 1
ATOM 648 O O . LYS A 1 89 ? -32.708 -8.369 63.330 1.00 98.00 89 LYS A O 1
ATOM 653 N N . GLU A 1 90 ? -34.722 -8.779 64.244 1.00 98.00 90 GLU A N 1
ATOM 654 C CA . GLU A 1 90 ? -35.363 -9.283 63.025 1.00 98.00 90 GLU A CA 1
ATOM 655 C C . GLU A 1 90 ? -35.371 -8.223 61.912 1.00 98.00 90 GLU A C 1
ATOM 657 O O . GLU A 1 90 ? -34.904 -8.478 60.804 1.00 98.00 90 GLU A O 1
ATOM 662 N N . GLN A 1 91 ? -35.749 -6.980 62.225 1.00 98.00 91 GLN A N 1
ATOM 663 C CA . GLN A 1 91 ? -35.669 -5.866 61.272 1.00 98.00 91 GLN A CA 1
ATOM 664 C C . GLN A 1 91 ? -34.231 -5.559 60.829 1.00 98.00 91 GLN A C 1
ATOM 666 O O . GLN A 1 91 ? -33.998 -5.167 59.684 1.00 98.00 91 GLN A O 1
ATOM 671 N N . SER A 1 92 ? -33.246 -5.696 61.722 1.00 97.75 92 SER A N 1
ATOM 672 C CA . SER A 1 92 ? -31.833 -5.529 61.358 1.00 97.75 92 SER A CA 1
ATOM 673 C C . SER A 1 92 ? -31.346 -6.635 60.420 1.00 97.75 92 SER A C 1
ATOM 675 O O . SER A 1 92 ? -30.551 -6.363 59.524 1.00 97.75 92 SER A O 1
ATOM 677 N N . PHE A 1 93 ? -31.845 -7.861 60.598 1.00 98.19 93 PHE A N 1
ATOM 678 C CA . PHE A 1 93 ? -31.523 -8.998 59.747 1.00 98.19 93 PHE A CA 1
ATOM 679 C C . PHE A 1 93 ? -32.123 -8.819 58.350 1.00 98.19 93 PHE A C 1
ATOM 681 O O . PHE A 1 93 ? -31.389 -8.898 57.370 1.00 98.19 93 PHE A O 1
ATOM 688 N N . LEU A 1 94 ? -33.406 -8.454 58.263 1.00 98.12 94 LEU A N 1
ATOM 689 C CA . LEU A 1 94 ? -34.084 -8.197 56.988 1.00 98.12 94 LEU A CA 1
ATOM 690 C C . LEU A 1 94 ? -33.424 -7.064 56.187 1.00 98.12 94 LEU A C 1
ATOM 692 O O . LEU A 1 94 ? -33.272 -7.178 54.974 1.00 98.12 94 LEU A O 1
ATOM 696 N N . ARG A 1 95 ? -32.972 -5.988 56.848 1.00 97.94 95 ARG A N 1
ATOM 697 C CA . ARG A 1 95 ? -32.217 -4.915 56.172 1.00 97.94 95 ARG A CA 1
ATOM 698 C C . ARG A 1 95 ? -30.900 -5.419 55.584 1.00 97.94 95 ARG A C 1
ATOM 700 O O . ARG A 1 95 ? -30.609 -5.134 54.428 1.00 97.94 95 ARG A O 1
ATOM 707 N N . LYS A 1 96 ? -30.142 -6.217 56.340 1.00 98.12 96 LYS A N 1
ATOM 708 C CA . LYS A 1 96 ? -28.894 -6.823 55.848 1.00 98.12 96 LYS A CA 1
ATOM 709 C C . LYS A 1 96 ? -29.134 -7.795 54.696 1.00 98.12 96 LYS A C 1
ATOM 711 O O . LYS A 1 96 ? -28.333 -7.851 53.772 1.00 98.12 96 LYS A O 1
ATOM 716 N N . GLU A 1 97 ? -30.224 -8.555 54.738 1.00 98.12 97 GLU A N 1
ATOM 717 C CA . GLU A 1 97 ? -30.609 -9.449 53.645 1.00 98.12 97 GLU A CA 1
ATOM 718 C C . GLU A 1 97 ? -30.938 -8.662 52.367 1.00 98.12 97 GLU A C 1
ATOM 720 O O . GLU A 1 97 ? -30.450 -9.001 51.290 1.00 98.12 97 GLU A O 1
ATOM 725 N N . GLN A 1 98 ? -31.680 -7.557 52.484 1.00 98.31 98 GLN A N 1
ATOM 726 C CA . GLN A 1 98 ? -31.954 -6.656 51.360 1.00 98.31 98 GLN A CA 1
ATOM 727 C C . GLN A 1 98 ? -30.675 -6.016 50.800 1.00 98.31 98 GLN A C 1
ATOM 729 O O . GLN A 1 98 ? -30.494 -5.984 49.584 1.00 98.31 98 GLN A O 1
ATOM 734 N N . GLU A 1 99 ? -29.762 -5.562 51.664 1.00 98.31 99 GLU A N 1
ATOM 735 C CA . GLU A 1 99 ? -28.450 -5.039 51.255 1.00 98.31 99 GLU A CA 1
ATOM 736 C C . GLU A 1 99 ? -27.626 -6.100 50.508 1.00 98.31 99 GLU A C 1
ATOM 738 O O . GLU A 1 99 ? -27.055 -5.817 49.455 1.00 98.31 99 GLU A O 1
ATOM 743 N N . MET A 1 100 ? -27.608 -7.342 50.999 1.00 98.06 100 MET A N 1
ATOM 744 C CA . MET A 1 100 ? -26.930 -8.467 50.346 1.00 98.06 100 MET A CA 1
ATOM 745 C C . MET A 1 100 ? -27.517 -8.782 48.965 1.00 98.06 100 MET A C 1
ATOM 747 O O . MET A 1 100 ? -26.762 -9.046 48.027 1.00 98.06 100 MET A O 1
ATOM 751 N N . LEU A 1 101 ? -28.844 -8.737 48.817 1.00 98.38 101 LEU A N 1
ATOM 752 C CA . LEU A 1 101 ? -29.516 -8.939 47.530 1.00 98.38 101 LEU A CA 1
ATOM 753 C C . LEU A 1 101 ? -29.188 -7.822 46.532 1.00 98.38 101 LEU A C 1
ATOM 755 O O . LEU A 1 101 ? -28.930 -8.102 45.360 1.00 98.38 101 LEU A O 1
ATOM 759 N N . GLU A 1 102 ? -29.139 -6.573 46.991 1.00 98.44 102 GLU A N 1
ATOM 760 C CA . GLU A 1 102 ? -28.758 -5.438 46.150 1.00 98.44 102 GLU A CA 1
ATOM 761 C C . GLU A 1 102 ? -27.290 -5.539 45.704 1.00 98.44 102 GLU A C 1
ATOM 763 O O . GLU A 1 102 ? -26.988 -5.383 44.519 1.00 98.44 102 GLU A O 1
ATOM 768 N N . ILE A 1 103 ? -26.376 -5.914 46.606 1.00 98.25 103 ILE A N 1
ATOM 769 C CA . ILE A 1 103 ? -24.970 -6.181 46.262 1.00 98.25 103 ILE A CA 1
ATOM 770 C C . ILE A 1 103 ? -24.866 -7.323 45.240 1.00 98.25 103 ILE A C 1
ATOM 772 O O . ILE A 1 103 ? -24.121 -7.215 44.263 1.00 98.25 103 ILE A O 1
ATOM 776 N N . ALA A 1 104 ? -25.621 -8.410 45.421 1.00 98.31 104 ALA A N 1
ATOM 777 C CA . ALA A 1 104 ? -25.620 -9.537 44.491 1.00 98.31 104 ALA A CA 1
ATOM 778 C C . ALA A 1 104 ? -26.086 -9.124 43.084 1.00 98.31 104 ALA A C 1
ATOM 780 O O . ALA A 1 104 ? -25.469 -9.514 42.088 1.00 98.31 104 ALA A O 1
ATOM 781 N N . LYS A 1 105 ? -27.121 -8.281 42.997 1.00 98.50 105 LYS A N 1
ATOM 782 C CA . LYS A 1 105 ? -27.606 -7.716 41.733 1.00 98.50 105 LYS A CA 1
ATOM 783 C C . LYS A 1 105 ? -26.544 -6.842 41.061 1.00 98.50 105 LYS A C 1
ATOM 785 O O . LYS A 1 105 ? -26.243 -7.046 39.886 1.00 98.50 105 LYS A O 1
ATOM 790 N N . GLN A 1 106 ? -25.904 -5.944 41.809 1.00 98.38 106 GLN A N 1
ATOM 791 C CA . GLN A 1 106 ? -24.823 -5.101 41.286 1.00 98.38 106 GLN A CA 1
ATOM 792 C C . GLN A 1 106 ? -23.639 -5.932 40.769 1.00 98.38 106 GLN A C 1
ATOM 794 O O . GLN A 1 106 ? -23.081 -5.633 39.709 1.00 98.38 106 GLN A O 1
ATOM 799 N N . LEU A 1 107 ? -23.273 -7.012 41.468 1.00 98.38 107 LEU A N 1
ATOM 800 C CA . LEU A 1 107 ? -22.238 -7.944 41.013 1.00 98.38 107 LEU A CA 1
ATOM 801 C C . LEU A 1 107 ? -22.634 -8.663 39.718 1.00 98.38 107 LEU A C 1
ATOM 803 O O . LEU A 1 107 ? -21.793 -8.847 38.832 1.00 98.38 107 LEU A O 1
ATOM 807 N N . GLN A 1 108 ? -23.902 -9.050 39.575 1.00 98.44 108 GLN A N 1
ATOM 808 C CA . GLN A 1 108 ? -24.410 -9.667 38.352 1.00 98.44 108 GLN A CA 1
ATOM 809 C C . GLN A 1 108 ? -24.366 -8.696 37.166 1.00 98.44 108 GLN A C 1
ATOM 811 O O . GLN A 1 108 ? -23.881 -9.074 36.095 1.00 98.44 108 GLN A O 1
ATOM 816 N N . ASP A 1 109 ? -24.788 -7.448 37.358 1.00 98.12 109 ASP A N 1
ATOM 817 C CA . ASP A 1 109 ? -24.739 -6.413 36.322 1.00 98.12 109 ASP A CA 1
ATOM 818 C C . ASP A 1 109 ? -23.290 -6.134 35.897 1.00 98.12 109 ASP A C 1
ATOM 820 O O . ASP A 1 109 ? -22.966 -6.153 34.705 1.00 98.12 109 ASP A O 1
ATOM 824 N N . LYS A 1 110 ? -22.368 -6.012 36.862 1.00 98.38 110 LYS A N 1
ATOM 825 C CA . LYS A 1 110 ? -20.931 -5.850 36.585 1.00 98.38 110 LYS A CA 1
ATOM 826 C C . LYS A 1 110 ? -20.336 -7.038 35.834 1.00 98.38 110 LYS A C 1
ATOM 828 O O . LYS A 1 110 ? -19.529 -6.846 34.923 1.00 98.38 110 LYS A O 1
ATOM 833 N N . LYS A 1 111 ? -20.754 -8.266 36.149 1.00 98.50 111 LYS A N 1
ATOM 834 C CA . LYS A 1 111 ? -20.339 -9.472 35.415 1.00 98.50 111 LYS A CA 1
ATOM 835 C C . LYS A 1 111 ? -20.815 -9.441 33.957 1.00 98.50 111 LYS A C 1
ATOM 837 O O . LYS A 1 111 ? -20.065 -9.830 33.055 1.00 98.50 111 LYS A O 1
ATOM 842 N N . GLN A 1 112 ? -22.033 -8.963 33.703 1.00 98.50 112 GLN A N 1
ATOM 843 C CA . GLN A 1 112 ? -22.549 -8.800 32.341 1.00 98.50 112 GLN A CA 1
ATOM 844 C C . GLN A 1 112 ? -21.804 -7.699 31.575 1.00 98.50 112 GLN A C 1
ATOM 846 O O . GLN A 1 112 ? -21.426 -7.913 30.421 1.00 98.50 112 GLN A O 1
ATOM 851 N N . GLU A 1 113 ? -21.543 -6.551 32.206 1.00 98.25 113 GLU A N 1
ATOM 852 C CA . GLU A 1 113 ? -20.733 -5.471 31.625 1.00 98.25 113 GLU A CA 1
ATOM 853 C C . GLU A 1 113 ? -19.331 -5.960 31.249 1.00 98.25 113 GLU A C 1
ATOM 855 O O . GLU A 1 113 ? -18.876 -5.728 30.127 1.00 98.25 113 GLU A O 1
ATOM 860 N N . LEU A 1 114 ? -18.675 -6.705 32.144 1.00 98.44 114 LEU A N 1
ATOM 861 C CA . LEU A 1 114 ? -17.354 -7.277 31.898 1.00 98.44 114 LEU A CA 1
ATOM 862 C C . LEU A 1 114 ? -17.366 -8.247 30.709 1.00 98.44 114 LEU A C 1
ATOM 864 O O . LEU A 1 114 ? -16.463 -8.219 29.876 1.00 98.44 114 LEU A O 1
ATOM 868 N N . THR A 1 115 ? -18.410 -9.068 30.587 1.00 98.06 115 THR A N 1
ATOM 869 C CA . THR A 1 115 ? -18.566 -10.001 29.460 1.00 98.06 115 THR A CA 1
ATOM 870 C C . THR A 1 115 ? -18.738 -9.250 28.135 1.00 98.06 115 THR A C 1
ATOM 872 O O . THR A 1 115 ? -18.079 -9.574 27.147 1.00 98.06 115 THR A O 1
ATOM 875 N N . LYS A 1 116 ? -19.554 -8.186 28.114 1.00 98.31 116 LYS A N 1
ATOM 876 C CA . LYS A 1 116 ? -19.714 -7.313 26.936 1.00 98.31 116 LYS A CA 1
ATOM 877 C C . LYS A 1 116 ? -18.396 -6.631 26.557 1.00 98.31 116 LYS A C 1
ATOM 879 O O . LYS A 1 116 ? -18.048 -6.582 25.377 1.00 98.31 116 LYS A O 1
ATOM 884 N N . ALA A 1 117 ? -17.649 -6.134 27.543 1.00 97.94 117 ALA A N 1
ATOM 885 C CA . ALA A 1 117 ? -16.343 -5.518 27.327 1.00 97.94 117 ALA A CA 1
ATOM 886 C C . ALA A 1 117 ? -15.320 -6.523 26.772 1.00 97.94 117 ALA A C 1
ATOM 888 O O . ALA A 1 117 ? -14.614 -6.199 25.817 1.00 97.94 117 ALA A O 1
ATOM 889 N N . LYS A 1 118 ? -15.294 -7.754 27.302 1.00 98.50 118 LYS A N 1
ATOM 890 C CA . LYS A 1 118 ? -14.431 -8.843 26.821 1.00 98.50 118 LYS A CA 1
ATOM 891 C C . LYS A 1 118 ? -14.722 -9.193 25.361 1.00 98.50 118 LYS A C 1
ATOM 893 O O . LYS A 1 118 ? -13.797 -9.234 24.556 1.00 98.50 118 LYS A O 1
ATOM 898 N N . ASN A 1 119 ? -15.993 -9.350 24.994 1.00 98.25 119 ASN A N 1
ATOM 899 C CA . ASN A 1 119 ? -16.382 -9.628 23.607 1.00 98.25 119 ASN A CA 1
ATOM 900 C C . ASN A 1 119 ? -16.023 -8.462 22.673 1.00 98.25 119 ASN A C 1
ATOM 902 O O . ASN A 1 119 ? -15.538 -8.672 21.567 1.00 98.25 119 ASN A O 1
ATOM 906 N N . LYS A 1 120 ? -16.196 -7.214 23.127 1.00 98.25 120 LYS A N 1
ATOM 907 C CA . LYS A 1 120 ? -15.785 -6.029 22.359 1.00 98.25 120 LYS A CA 1
ATOM 908 C C . LYS A 1 120 ? -14.273 -5.987 22.128 1.00 98.25 120 LYS A C 1
ATOM 910 O O . LYS A 1 120 ? -13.850 -5.550 21.061 1.00 98.25 120 LYS A O 1
ATOM 915 N N . TYR A 1 121 ? -13.473 -6.394 23.113 1.00 98.19 121 TYR A N 1
ATOM 916 C CA . TYR A 1 121 ? -12.022 -6.492 22.970 1.00 98.19 121 TYR A CA 1
ATOM 917 C C . TYR A 1 121 ? -11.638 -7.591 21.976 1.00 98.19 121 TYR A C 1
ATOM 919 O O . TYR A 1 121 ? -10.892 -7.314 21.045 1.00 98.19 121 TYR A O 1
ATOM 927 N N . HIS A 1 122 ? -12.231 -8.780 22.098 1.00 97.69 122 HIS A N 1
ATOM 928 C CA . HIS A 1 122 ? -11.982 -9.889 21.178 1.00 97.69 122 HIS A CA 1
ATOM 929 C C . HIS A 1 122 ? -12.318 -9.527 19.722 1.00 97.69 122 HIS A C 1
ATOM 931 O O . HIS A 1 122 ? -11.480 -9.667 18.841 1.00 97.69 122 HIS A O 1
ATOM 937 N N . ASN A 1 123 ? -13.477 -8.904 19.477 1.00 97.88 123 ASN A N 1
ATOM 938 C CA . ASN A 1 123 ? -13.850 -8.438 18.136 1.00 97.88 123 ASN A CA 1
ATOM 939 C C . ASN A 1 123 ? -12.892 -7.369 17.579 1.00 97.88 123 ASN A C 1
ATOM 941 O O . ASN A 1 123 ? -12.794 -7.191 16.367 1.00 97.88 123 ASN A O 1
ATOM 945 N N . ARG A 1 124 ? -12.236 -6.582 18.443 1.00 98.12 124 ARG A N 1
ATOM 946 C CA . ARG A 1 124 ? -11.199 -5.632 18.009 1.00 98.12 124 ARG A CA 1
ATOM 947 C C . ARG A 1 124 ? -9.915 -6.366 17.651 1.00 98.12 124 ARG A C 1
ATOM 949 O O . ARG A 1 124 ? -9.317 -6.041 16.637 1.00 98.12 124 ARG A O 1
ATOM 956 N N . GLU A 1 125 ? -9.522 -7.342 18.458 1.00 98.12 125 GLU A N 1
ATOM 957 C CA . GLU A 1 125 ? -8.348 -8.180 18.224 1.00 98.12 125 GLU A CA 1
ATOM 958 C C . GLU A 1 125 ? -8.459 -8.957 16.904 1.00 98.12 125 GLU A C 1
ATOM 960 O O . GLU A 1 125 ? -7.535 -8.912 16.098 1.00 98.12 125 GLU A O 1
ATOM 965 N N . GLU A 1 126 ? -9.621 -9.549 16.608 1.00 98.25 126 GLU A N 1
ATOM 966 C CA . GLU A 1 126 ? -9.881 -10.213 15.322 1.00 98.25 126 GLU A CA 1
ATOM 967 C C . GLU A 1 126 ? -9.782 -9.250 14.129 1.00 98.25 126 GLU A C 1
ATOM 969 O O . GLU A 1 126 ? -9.213 -9.594 13.093 1.00 98.25 126 GLU A O 1
ATOM 974 N N . LYS A 1 127 ? -10.288 -8.016 14.270 1.00 98.19 127 LYS A N 1
ATOM 975 C CA . LYS A 1 127 ? -10.150 -6.985 13.228 1.00 98.19 127 LYS A CA 1
ATOM 976 C C . LYS A 1 127 ? -8.692 -6.603 12.997 1.00 98.19 127 LYS A C 1
ATOM 978 O O . LYS A 1 127 ? -8.262 -6.545 11.849 1.00 98.19 127 LYS A O 1
ATOM 983 N N . PHE A 1 128 ? -7.930 -6.389 14.069 1.00 97.75 128 PHE A N 1
ATOM 984 C CA . PHE A 1 128 ? -6.502 -6.089 13.963 1.00 97.75 128 PHE A CA 1
ATOM 985 C C . PHE A 1 128 ? -5.713 -7.248 13.345 1.00 97.75 128 PHE A C 1
ATOM 987 O O . PHE A 1 128 ? -4.812 -7.007 12.541 1.00 97.75 128 PHE A O 1
ATOM 994 N N . ALA A 1 129 ? -6.062 -8.497 13.664 1.00 98.19 129 ALA A N 1
ATOM 995 C CA . ALA A 1 129 ? -5.463 -9.671 13.037 1.00 98.19 129 ALA A CA 1
ATOM 996 C C . ALA A 1 129 ? -5.738 -9.697 11.522 1.00 98.19 129 ALA A C 1
ATOM 998 O O . ALA A 1 129 ? -4.801 -9.808 10.732 1.00 98.19 129 ALA A O 1
ATOM 999 N N . ALA A 1 130 ? -6.989 -9.475 11.105 1.00 98.19 130 ALA A N 1
ATOM 1000 C CA . ALA A 1 130 ? -7.360 -9.427 9.689 1.00 98.19 130 ALA A CA 1
ATOM 1001 C C . ALA A 1 130 ? -6.654 -8.291 8.919 1.00 98.19 130 ALA A C 1
ATOM 1003 O O . ALA A 1 130 ? -6.194 -8.487 7.791 1.00 98.19 130 ALA A O 1
ATOM 1004 N N . GLU A 1 131 ? -6.524 -7.106 9.522 1.00 98.38 131 GLU A N 1
ATOM 1005 C CA . GLU A 1 131 ? -5.772 -5.985 8.941 1.00 98.38 131 GLU A CA 1
ATOM 1006 C C . GLU A 1 131 ? -4.276 -6.313 8.802 1.00 98.38 131 GLU A C 1
ATOM 1008 O O . GLU A 1 131 ? -3.667 -6.026 7.767 1.00 98.38 131 GLU A O 1
ATOM 1013 N N . THR A 1 132 ? -3.692 -6.974 9.804 1.00 98.00 132 THR A N 1
ATOM 1014 C CA . THR A 1 132 ? -2.282 -7.399 9.795 1.00 98.00 132 THR A CA 1
ATOM 1015 C C . THR A 1 132 ? -2.012 -8.446 8.710 1.00 98.00 132 THR A C 1
ATOM 1017 O O . THR A 1 132 ? -1.000 -8.366 8.003 1.00 98.00 132 THR A O 1
ATOM 1020 N N . ASP A 1 133 ? -2.927 -9.397 8.517 1.00 97.81 133 ASP A N 1
ATOM 1021 C CA . ASP A 1 133 ? -2.835 -10.408 7.460 1.00 97.81 133 ASP A CA 1
ATOM 1022 C C . ASP A 1 133 ? -2.952 -9.788 6.063 1.00 97.81 133 ASP A C 1
ATOM 1024 O O . ASP A 1 133 ? -2.196 -10.148 5.151 1.00 97.81 133 ASP A O 1
ATOM 1028 N N . SER A 1 134 ? -3.844 -8.806 5.907 1.00 98.25 134 SER A N 1
ATOM 1029 C CA . SER A 1 134 ? -3.993 -8.026 4.675 1.00 98.25 134 SER A CA 1
ATOM 1030 C C . SER A 1 134 ? -2.702 -7.274 4.323 1.00 98.25 134 SER A C 1
ATOM 1032 O O . SER A 1 134 ? -2.161 -7.440 3.224 1.00 98.25 134 SER A O 1
ATOM 1034 N N . LEU A 1 135 ? -2.130 -6.531 5.280 1.00 98.31 135 LEU A N 1
ATOM 1035 C CA . LEU A 1 135 ? -0.854 -5.823 5.109 1.00 98.31 135 LEU A CA 1
ATOM 1036 C C . LEU A 1 135 ? 0.298 -6.783 4.785 1.00 98.31 135 LEU A C 1
ATOM 1038 O O . LEU A 1 135 ? 1.094 -6.520 3.882 1.00 98.31 135 LEU A O 1
ATOM 1042 N N . SER A 1 136 ? 0.354 -7.934 5.454 1.00 98.06 136 SER A N 1
ATOM 1043 C CA . SER A 1 136 ? 1.339 -8.981 5.162 1.00 98.06 136 SER A CA 1
ATOM 1044 C C . SER A 1 136 ? 1.200 -9.512 3.729 1.00 98.06 136 SER A C 1
ATOM 1046 O O . SER A 1 136 ? 2.200 -9.804 3.070 1.00 98.06 136 SER A O 1
ATOM 1048 N N . GLY A 1 137 ? -0.029 -9.609 3.211 1.00 97.62 137 GLY A N 1
ATOM 1049 C CA . GLY A 1 137 ? -0.308 -9.923 1.809 1.00 97.62 137 GLY A CA 1
ATOM 1050 C C . GLY A 1 137 ? 0.286 -8.900 0.841 1.00 97.62 137 GLY A C 1
ATOM 1051 O O . GLY A 1 137 ? 0.977 -9.290 -0.105 1.00 97.62 137 GLY A O 1
ATOM 1052 N N . VAL A 1 138 ? 0.077 -7.608 1.111 1.00 98.06 138 VAL A N 1
ATOM 1053 C CA . VAL A 1 138 ? 0.623 -6.499 0.309 1.00 98.06 138 VAL A CA 1
ATOM 1054 C C . VAL A 1 138 ? 2.152 -6.512 0.314 1.00 98.06 138 VAL A C 1
ATOM 1056 O O . VAL A 1 138 ? 2.761 -6.454 -0.754 1.00 98.06 138 VAL A O 1
ATOM 1059 N N . ILE A 1 139 ? 2.780 -6.674 1.485 1.00 98.38 139 ILE A N 1
ATOM 1060 C CA . ILE A 1 139 ? 4.245 -6.747 1.615 1.00 98.38 139 ILE A CA 1
ATOM 1061 C C . ILE A 1 139 ? 4.800 -7.892 0.765 1.00 98.38 139 ILE A C 1
ATOM 1063 O O . ILE A 1 139 ? 5.708 -7.673 -0.034 1.00 98.38 139 ILE A O 1
ATOM 1067 N N . ARG A 1 140 ? 4.212 -9.095 0.849 1.00 98.38 140 ARG A N 1
ATOM 1068 C CA . ARG A 1 140 ? 4.626 -10.234 0.009 1.00 98.38 140 ARG A CA 1
ATOM 1069 C C . ARG A 1 140 ? 4.489 -9.935 -1.487 1.00 98.38 140 ARG A C 1
ATOM 1071 O O . ARG A 1 140 ? 5.332 -10.369 -2.270 1.00 98.38 140 ARG A O 1
ATOM 1078 N N . GLY A 1 141 ? 3.432 -9.226 -1.890 1.00 97.44 141 GLY A N 1
ATOM 1079 C CA . GLY A 1 141 ? 3.233 -8.783 -3.272 1.00 97.44 141 GLY A CA 1
ATOM 1080 C C . GLY A 1 141 ? 4.342 -7.844 -3.746 1.00 97.44 141 GLY A C 1
ATOM 1081 O O . GLY A 1 141 ? 4.967 -8.105 -4.774 1.00 97.44 141 GLY A O 1
ATOM 1082 N N . LEU A 1 142 ? 4.641 -6.812 -2.954 1.00 98.00 142 LEU A N 1
ATOM 1083 C CA . LEU A 1 142 ? 5.708 -5.851 -3.238 1.00 98.00 142 LEU A CA 1
ATOM 1084 C C . LEU A 1 142 ? 7.089 -6.513 -3.280 1.00 98.00 142 LEU A C 1
ATOM 1086 O O . LEU A 1 142 ? 7.873 -6.219 -4.178 1.00 98.00 142 LEU A O 1
ATOM 1090 N N . THR A 1 143 ? 7.381 -7.451 -2.375 1.00 98.31 143 THR A N 1
ATOM 1091 C CA . THR A 1 143 ? 8.648 -8.198 -2.390 1.00 98.31 143 THR A CA 1
ATOM 1092 C C . THR A 1 143 ? 8.825 -8.990 -3.685 1.00 98.31 143 THR A C 1
ATOM 1094 O O . THR A 1 143 ? 9.904 -8.955 -4.272 1.00 98.31 143 THR A O 1
ATOM 1097 N N . ARG A 1 144 ? 7.779 -9.668 -4.177 1.00 98.19 144 ARG A N 1
ATOM 1098 C CA . ARG A 1 144 ? 7.852 -10.394 -5.458 1.00 98.19 144 ARG A CA 1
ATOM 1099 C C . ARG A 1 144 ? 8.062 -9.453 -6.641 1.00 98.19 144 ARG A C 1
ATOM 1101 O O . ARG A 1 144 ? 8.895 -9.743 -7.491 1.00 98.19 144 ARG A O 1
ATOM 1108 N N . ALA A 1 145 ? 7.345 -8.329 -6.676 1.00 97.81 145 ALA A N 1
ATOM 1109 C CA . ALA A 1 145 ? 7.518 -7.325 -7.724 1.00 97.81 145 ALA A CA 1
ATOM 1110 C C . ALA A 1 145 ? 8.944 -6.748 -7.724 1.00 97.81 145 ALA A C 1
ATOM 1112 O O . ALA A 1 145 ? 9.556 -6.620 -8.779 1.00 97.81 145 ALA A O 1
ATOM 1113 N N . HIS A 1 146 ? 9.503 -6.469 -6.543 1.00 98.31 146 HIS A N 1
ATOM 1114 C CA . HIS A 1 146 ? 10.879 -5.997 -6.403 1.00 98.31 146 HIS A CA 1
ATOM 1115 C C . HIS A 1 146 ? 11.902 -7.007 -6.942 1.00 98.31 146 HIS A C 1
ATOM 1117 O O . HIS A 1 146 ? 12.820 -6.618 -7.660 1.00 98.31 146 HIS A O 1
ATOM 1123 N N . LEU A 1 147 ? 11.733 -8.298 -6.635 1.00 98.19 147 LEU A N 1
ATOM 1124 C CA . LEU A 1 147 ? 12.598 -9.352 -7.170 1.00 98.19 147 LEU A CA 1
ATOM 1125 C C . LEU A 1 147 ? 12.491 -9.456 -8.698 1.00 98.19 147 LEU A C 1
ATOM 1127 O O . LEU A 1 147 ? 13.517 -9.485 -9.363 1.00 98.19 147 LEU A O 1
ATOM 1131 N N . ALA A 1 148 ? 11.281 -9.395 -9.260 1.00 98.12 148 ALA A N 1
ATOM 1132 C CA . ALA A 1 148 ? 11.092 -9.421 -10.711 1.00 98.12 148 ALA A CA 1
ATOM 1133 C C . ALA A 1 148 ? 11.770 -8.231 -11.417 1.00 98.12 148 ALA A C 1
ATOM 1135 O O . ALA A 1 148 ? 12.428 -8.404 -12.439 1.00 98.12 148 ALA A O 1
ATOM 1136 N N . VAL A 1 149 ? 11.660 -7.020 -10.856 1.00 98.12 149 VAL A N 1
ATOM 1137 C CA . VAL A 1 149 ? 12.358 -5.833 -11.383 1.00 98.12 149 VAL A CA 1
ATOM 1138 C C . VAL A 1 149 ? 13.875 -5.995 -11.287 1.00 98.12 149 VAL A C 1
ATOM 1140 O O . VAL A 1 149 ? 14.594 -5.594 -12.200 1.00 98.12 149 VAL A O 1
ATOM 1143 N N . LYS A 1 150 ? 14.374 -6.593 -10.200 1.00 98.44 150 LYS A N 1
ATOM 1144 C CA . LYS A 1 150 ? 15.802 -6.873 -10.033 1.00 98.44 150 LYS A CA 1
ATOM 1145 C C . LYS A 1 150 ? 16.315 -7.850 -11.095 1.00 98.44 150 LYS A C 1
ATOM 1147 O O . LYS A 1 150 ? 17.376 -7.599 -11.656 1.00 98.44 150 LYS A O 1
ATOM 1152 N N . ASP A 1 151 ? 15.565 -8.904 -11.399 1.00 98.19 151 ASP A N 1
ATOM 1153 C CA . ASP A 1 151 ? 15.946 -9.881 -12.424 1.00 98.19 151 ASP A CA 1
ATOM 1154 C C . ASP A 1 151 ? 15.987 -9.241 -13.822 1.00 98.19 151 ASP A C 1
ATOM 1156 O O . ASP A 1 151 ? 16.971 -9.404 -14.543 1.00 98.19 151 ASP A O 1
ATOM 1160 N N . LEU A 1 152 ? 14.985 -8.420 -14.167 1.00 98.31 152 LEU A N 1
ATOM 1161 C CA . LEU A 1 152 ? 14.975 -7.647 -15.419 1.00 98.31 152 LEU A CA 1
ATOM 1162 C C . LEU A 1 152 ? 16.164 -6.679 -15.513 1.00 98.31 152 LEU A C 1
ATOM 1164 O O . LEU A 1 152 ? 16.755 -6.514 -16.578 1.00 98.31 152 LEU A O 1
ATOM 1168 N N . LEU A 1 153 ? 16.539 -6.047 -14.399 1.00 98.44 153 LEU A N 1
ATOM 1169 C CA . LEU A 1 153 ? 17.692 -5.152 -14.354 1.00 98.44 153 LEU A CA 1
ATOM 1170 C C . LEU A 1 153 ? 19.008 -5.900 -14.613 1.00 98.44 153 LEU A C 1
ATOM 1172 O O . LEU A 1 153 ? 19.861 -5.392 -15.338 1.00 98.44 153 LEU A O 1
ATOM 1176 N N . GLU A 1 154 ? 19.195 -7.086 -14.032 1.00 98.44 154 GLU A N 1
ATOM 1177 C CA . GLU A 1 154 ? 20.392 -7.905 -14.276 1.00 98.44 154 GLU A CA 1
ATOM 1178 C C . GLU A 1 154 ? 20.441 -8.453 -15.714 1.00 98.44 154 GLU A C 1
ATOM 1180 O O . GLU A 1 154 ? 21.517 -8.524 -16.319 1.00 98.44 154 GLU A O 1
ATOM 1185 N N . GLU A 1 155 ? 19.286 -8.758 -16.310 1.00 98.50 155 GLU A N 1
ATOM 1186 C CA . GLU A 1 155 ? 19.192 -9.109 -17.729 1.00 98.50 155 GLU A CA 1
ATOM 1187 C C . GLU A 1 155 ? 19.621 -7.938 -18.631 1.00 98.50 155 GLU A C 1
ATOM 1189 O O . GLU A 1 155 ? 20.471 -8.107 -19.510 1.00 98.50 155 GLU A O 1
ATOM 1194 N N . GLU A 1 156 ? 19.098 -6.731 -18.396 1.00 98.19 156 GLU A N 1
ATOM 1195 C CA . GLU A 1 156 ? 19.467 -5.545 -19.179 1.00 98.19 156 GLU A CA 1
ATOM 1196 C C . GLU A 1 156 ? 20.941 -5.167 -19.003 1.00 98.19 156 GLU A C 1
ATOM 1198 O O . GLU A 1 156 ? 21.622 -4.869 -19.987 1.00 98.19 156 GLU A O 1
ATOM 1203 N N . LYS A 1 157 ? 21.489 -5.274 -17.786 1.00 98.31 157 LYS A N 1
ATOM 1204 C CA . LYS A 1 157 ? 22.936 -5.116 -17.557 1.00 98.31 157 LYS A CA 1
ATOM 1205 C C . LYS A 1 157 ? 23.749 -6.091 -18.408 1.00 98.31 157 LYS A C 1
ATOM 1207 O O . LYS A 1 157 ? 24.732 -5.690 -19.029 1.00 98.31 157 LYS A O 1
ATOM 1212 N N . SER A 1 158 ? 23.321 -7.350 -18.485 1.00 98.25 158 SER A N 1
ATOM 1213 C CA . SER A 1 158 ? 23.990 -8.372 -19.297 1.00 98.25 158 SER A CA 1
ATOM 1214 C C . SER A 1 158 ? 23.936 -8.035 -20.794 1.00 98.25 158 SER A C 1
ATOM 1216 O O . SER A 1 158 ? 24.940 -8.172 -21.497 1.00 98.25 158 SER A O 1
ATOM 1218 N N . LYS A 1 159 ? 22.801 -7.517 -21.288 1.00 98.19 159 LYS A N 1
ATOM 1219 C CA . LYS A 1 159 ? 22.659 -7.047 -22.679 1.00 98.19 159 LYS A CA 1
ATOM 1220 C C . LYS A 1 159 ? 23.561 -5.853 -22.987 1.00 98.19 159 LYS A C 1
ATOM 1222 O O . LYS A 1 159 ? 24.136 -5.803 -24.073 1.00 98.19 159 LYS A O 1
ATOM 1227 N N . VAL A 1 160 ? 23.697 -4.903 -22.060 1.00 98.38 160 VAL A N 1
ATOM 1228 C CA . VAL A 1 160 ? 24.595 -3.747 -22.219 1.00 98.38 160 VAL A CA 1
ATOM 1229 C C . VAL A 1 160 ? 26.047 -4.208 -22.333 1.00 98.38 160 VAL A C 1
ATOM 1231 O O . VAL A 1 160 ? 26.713 -3.852 -23.301 1.00 98.38 160 VAL A O 1
ATOM 1234 N N . ILE A 1 161 ? 26.504 -5.094 -21.442 1.00 98.19 161 ILE A N 1
ATOM 1235 C CA . ILE A 1 161 ? 27.865 -5.657 -21.492 1.00 98.19 161 ILE A CA 1
ATOM 1236 C C . ILE A 1 161 ? 28.125 -6.377 -22.828 1.00 98.19 161 ILE A C 1
ATOM 1238 O O . ILE A 1 161 ? 29.193 -6.228 -23.432 1.00 98.19 161 ILE A O 1
ATOM 1242 N N . ALA A 1 162 ? 27.146 -7.140 -23.324 1.00 98.38 162 ALA A N 1
ATOM 1243 C CA . ALA A 1 162 ? 27.254 -7.805 -24.619 1.00 98.38 162 ALA A CA 1
ATOM 1244 C C . ALA A 1 162 ? 27.386 -6.795 -25.776 1.00 98.38 162 ALA A C 1
ATOM 1246 O O . ALA A 1 162 ? 28.262 -6.949 -26.629 1.00 98.38 162 ALA A O 1
ATOM 1247 N N . LYS A 1 163 ? 26.571 -5.730 -25.784 1.00 98.12 163 LYS A N 1
ATOM 1248 C CA . LYS A 1 163 ? 26.653 -4.654 -26.788 1.00 98.12 163 LYS A CA 1
ATOM 1249 C C . LYS A 1 163 ? 27.995 -3.924 -26.740 1.00 98.12 163 LYS A C 1
ATOM 1251 O O . LYS A 1 163 ? 28.595 -3.713 -27.791 1.00 98.12 163 LYS A O 1
ATOM 1256 N N . ASP A 1 164 ? 28.498 -3.604 -25.551 1.00 98.25 164 ASP A N 1
ATOM 1257 C CA . ASP A 1 164 ? 29.801 -2.951 -25.379 1.00 98.25 164 ASP A CA 1
ATOM 1258 C C . ASP A 1 164 ? 30.946 -3.813 -25.917 1.00 98.25 164 ASP A C 1
ATOM 1260 O O . ASP A 1 164 ? 31.879 -3.309 -26.545 1.00 98.25 164 ASP A O 1
ATOM 1264 N N . THR A 1 165 ? 30.852 -5.133 -25.740 1.00 98.50 165 THR A N 1
ATOM 1265 C CA . THR A 1 165 ? 31.821 -6.078 -26.306 1.00 98.50 165 THR A CA 1
ATOM 1266 C C . THR A 1 165 ? 31.825 -6.020 -27.836 1.00 98.50 165 THR A C 1
ATOM 1268 O O . THR A 1 165 ? 32.894 -5.921 -28.439 1.00 98.50 165 THR A O 1
ATOM 1271 N N . VAL A 1 166 ? 30.645 -6.006 -28.470 1.00 98.50 166 VAL A N 1
ATOM 1272 C CA . VAL A 1 166 ? 30.510 -5.881 -29.934 1.00 98.50 166 VAL A CA 1
ATOM 1273 C C . VAL A 1 166 ? 31.041 -4.533 -30.431 1.00 98.50 166 VAL A C 1
ATOM 1275 O O . VAL A 1 166 ? 31.796 -4.492 -31.401 1.00 98.50 166 VAL A O 1
ATOM 1278 N N . ILE A 1 167 ? 30.712 -3.431 -29.749 1.00 97.94 167 ILE A N 1
ATOM 1279 C CA . ILE A 1 167 ? 31.211 -2.090 -30.092 1.00 97.94 167 ILE A CA 1
ATOM 1280 C C . ILE A 1 167 ? 32.742 -2.057 -30.036 1.00 97.94 167 ILE A C 1
ATOM 1282 O O . ILE A 1 167 ? 33.388 -1.512 -30.932 1.00 97.94 167 ILE A O 1
ATOM 1286 N N . ASN A 1 168 ? 33.342 -2.654 -29.006 1.00 98.38 168 ASN A N 1
ATOM 1287 C CA . ASN A 1 168 ? 34.794 -2.705 -28.870 1.00 98.38 168 ASN A CA 1
ATOM 1288 C C . ASN A 1 168 ? 35.454 -3.540 -29.977 1.00 98.38 168 ASN A C 1
ATOM 1290 O O . ASN A 1 168 ? 36.475 -3.115 -30.517 1.00 98.38 168 ASN A O 1
ATOM 1294 N N . GLN A 1 169 ? 34.858 -4.669 -30.371 1.00 98.44 169 GLN A N 1
ATOM 1295 C CA . GLN A 1 169 ? 35.329 -5.463 -31.514 1.00 98.44 169 GLN A CA 1
ATOM 1296 C C . GLN A 1 169 ? 35.264 -4.664 -32.823 1.00 98.44 169 GLN A C 1
ATOM 1298 O O . GLN A 1 169 ? 36.253 -4.590 -33.549 1.00 98.44 169 GLN A O 1
ATOM 1303 N N . GLN A 1 170 ? 34.145 -3.984 -33.088 1.00 98.31 170 GLN A N 1
ATOM 1304 C CA . GLN A 1 170 ? 33.992 -3.135 -34.275 1.00 98.31 170 GLN A CA 1
ATOM 1305 C C . GLN A 1 170 ? 34.994 -1.976 -34.295 1.00 98.31 170 GLN A C 1
ATOM 1307 O O . GLN A 1 170 ? 35.533 -1.636 -35.346 1.00 98.31 170 GLN A O 1
ATOM 1312 N N . ARG A 1 171 ? 35.291 -1.370 -33.139 1.00 98.44 171 ARG A N 1
ATOM 1313 C CA . ARG A 1 171 ? 36.330 -0.332 -33.027 1.00 98.44 171 ARG A CA 1
ATOM 1314 C C . ARG A 1 171 ? 37.713 -0.871 -33.392 1.00 98.44 171 ARG A C 1
ATOM 1316 O O . ARG A 1 171 ? 38.448 -0.190 -34.103 1.00 98.44 171 ARG A O 1
ATOM 1323 N N . GLN A 1 172 ? 38.054 -2.079 -32.944 1.00 98.56 172 GLN A N 1
ATOM 1324 C CA . GLN A 1 172 ? 39.320 -2.729 -33.297 1.00 98.56 172 GLN A CA 1
ATOM 1325 C C . GLN A 1 172 ? 39.399 -3.047 -34.795 1.00 98.56 172 GLN A C 1
ATOM 1327 O O . GLN A 1 172 ? 40.418 -2.768 -35.427 1.00 98.56 172 GLN A O 1
ATOM 1332 N N . GLU A 1 173 ? 38.326 -3.575 -35.384 1.00 98.50 173 GLU A N 1
ATOM 1333 C CA . GLU A 1 173 ? 38.272 -3.868 -36.818 1.00 98.50 173 GLU A CA 1
ATOM 1334 C C . GLU A 1 173 ? 38.372 -2.597 -37.671 1.00 98.50 173 GLU A C 1
ATOM 1336 O O . GLU A 1 173 ? 39.163 -2.551 -38.613 1.00 98.50 173 GLU A O 1
ATOM 1341 N N . ASN A 1 174 ? 37.653 -1.535 -37.301 1.00 98.06 174 ASN A N 1
ATOM 1342 C CA . ASN A 1 174 ? 37.747 -0.242 -37.976 1.00 98.06 174 ASN A CA 1
ATOM 1343 C C . ASN A 1 174 ? 39.169 0.331 -37.918 1.00 98.06 174 ASN A C 1
ATOM 1345 O O . ASN A 1 174 ? 39.667 0.824 -38.928 1.00 98.06 174 ASN A O 1
ATOM 1349 N N . ALA A 1 175 ? 39.851 0.229 -36.772 1.00 98.50 175 ALA A N 1
ATOM 1350 C CA . ALA A 1 175 ? 41.248 0.643 -36.655 1.00 98.50 175 ALA A CA 1
ATOM 1351 C C . ALA A 1 175 ? 42.172 -0.188 -37.566 1.00 98.50 175 ALA A C 1
ATOM 1353 O O . ALA A 1 175 ? 43.049 0.365 -38.232 1.00 98.50 175 ALA A O 1
ATOM 1354 N N . ARG A 1 176 ? 41.948 -1.507 -37.658 1.00 98.69 176 ARG A N 1
ATOM 1355 C CA . ARG A 1 176 ? 42.687 -2.395 -38.571 1.00 98.69 176 ARG A CA 1
ATOM 1356 C C . ARG A 1 176 ? 42.486 -1.994 -40.035 1.00 98.69 176 ARG A C 1
ATOM 1358 O O . ARG A 1 176 ? 43.466 -1.854 -40.764 1.00 98.69 176 ARG A O 1
ATOM 1365 N N . LEU A 1 177 ? 41.237 -1.784 -40.455 1.00 98.38 177 LEU A N 1
ATOM 1366 C CA . LEU A 1 177 ? 40.893 -1.380 -41.822 1.00 98.38 177 LEU A CA 1
ATOM 1367 C C . LEU A 1 177 ? 41.471 -0.005 -42.179 1.00 98.38 177 LEU A C 1
ATOM 1369 O O . LEU A 1 177 ? 41.920 0.194 -43.304 1.00 98.38 177 LEU A O 1
ATOM 1373 N N . GLN A 1 178 ? 41.518 0.932 -41.228 1.00 98.56 178 GLN A N 1
ATOM 1374 C CA . GLN A 1 178 ? 42.167 2.230 -41.433 1.00 98.56 178 GLN A CA 1
ATOM 1375 C C . GLN A 1 178 ? 43.670 2.090 -41.704 1.00 98.56 178 GLN A C 1
ATOM 1377 O O . GLN A 1 178 ? 44.177 2.725 -42.628 1.00 98.56 178 GLN A O 1
ATOM 1382 N N . LEU A 1 179 ? 44.379 1.239 -40.952 1.00 98.50 179 LEU A N 1
ATOM 1383 C CA . LEU A 1 179 ? 45.802 0.969 -41.193 1.00 98.50 179 LEU A CA 1
ATOM 1384 C C . LEU A 1 179 ? 46.040 0.318 -42.564 1.00 98.50 179 LEU A C 1
ATOM 1386 O O . LEU A 1 179 ? 46.965 0.702 -43.278 1.00 98.50 179 LEU A O 1
ATOM 1390 N N . GLU A 1 180 ? 45.187 -0.629 -42.956 1.00 98.56 180 GLU A N 1
ATOM 1391 C CA . GLU A 1 180 ? 45.246 -1.285 -44.267 1.00 98.56 180 GLU A CA 1
ATOM 1392 C C . GLU A 1 180 ? 44.998 -0.290 -45.414 1.00 98.56 180 GLU A C 1
ATOM 1394 O O . GLU A 1 180 ? 45.760 -0.245 -46.382 1.00 98.56 180 GLU A O 1
ATOM 1399 N N . ALA A 1 181 ? 43.995 0.582 -45.273 1.00 98.25 181 ALA A N 1
ATOM 1400 C CA . ALA A 1 181 ? 43.710 1.643 -46.235 1.00 98.25 181 ALA A CA 1
ATOM 1401 C C . ALA A 1 181 ? 44.881 2.632 -46.368 1.00 98.25 181 ALA A C 1
ATOM 1403 O O . ALA A 1 181 ? 45.232 3.025 -47.483 1.00 98.25 181 ALA A O 1
ATOM 1404 N N . MET A 1 182 ? 45.524 3.007 -45.255 1.00 98.31 182 MET A N 1
ATOM 1405 C CA . MET A 1 182 ? 46.730 3.842 -45.276 1.00 98.31 182 MET A CA 1
ATOM 1406 C C . MET A 1 182 ? 47.886 3.154 -46.013 1.00 98.31 182 MET A C 1
ATOM 1408 O O . MET A 1 182 ? 48.553 3.795 -46.829 1.00 98.31 182 MET A O 1
ATOM 1412 N N . ALA A 1 183 ? 48.107 1.858 -45.775 1.00 98.44 183 ALA A N 1
ATOM 1413 C CA . ALA A 1 183 ? 49.146 1.089 -46.456 1.00 98.44 183 ALA A CA 1
ATOM 1414 C C . ALA A 1 183 ? 48.914 1.033 -47.976 1.00 98.44 183 ALA A C 1
ATOM 1416 O O . ALA A 1 183 ? 49.819 1.362 -48.744 1.00 98.44 183 ALA A O 1
ATOM 1417 N N . LEU A 1 184 ? 47.691 0.715 -48.413 1.00 98.19 184 LEU A N 1
ATOM 1418 C CA . LEU A 1 184 ? 47.322 0.703 -49.833 1.00 98.19 184 LEU A CA 1
ATOM 1419 C C . LEU A 1 184 ? 47.464 2.086 -50.479 1.00 98.19 184 LEU A C 1
ATOM 1421 O O . LEU A 1 184 ? 47.975 2.196 -51.593 1.00 98.19 184 LEU A O 1
ATOM 1425 N N . ASN A 1 185 ? 47.061 3.152 -49.783 1.00 98.31 185 ASN A N 1
ATOM 1426 C CA . ASN A 1 185 ? 47.214 4.520 -50.276 1.00 98.31 185 ASN A CA 1
ATOM 1427 C C . ASN A 1 185 ? 48.693 4.889 -50.487 1.00 98.31 185 ASN A C 1
ATOM 1429 O O . ASN A 1 185 ? 49.041 5.498 -51.500 1.00 98.31 185 ASN A O 1
ATOM 1433 N N . ASN A 1 186 ? 49.579 4.466 -49.580 1.00 98.12 186 ASN A N 1
ATOM 1434 C CA . ASN A 1 186 ? 51.024 4.645 -49.740 1.00 98.12 186 ASN A CA 1
ATOM 1435 C C . ASN A 1 186 ? 51.558 3.886 -50.964 1.00 98.12 186 ASN A C 1
ATOM 1437 O O . ASN A 1 186 ? 52.337 4.447 -51.735 1.00 98.12 186 ASN A O 1
ATOM 1441 N N . THR A 1 187 ? 51.099 2.653 -51.198 1.00 98.06 187 THR A N 1
ATOM 1442 C CA . THR A 1 187 ? 51.446 1.879 -52.401 1.00 98.06 187 THR A CA 1
ATOM 1443 C C . THR A 1 187 ? 50.971 2.567 -53.685 1.00 98.06 187 THR A C 1
ATOM 1445 O O . THR A 1 187 ? 51.747 2.699 -54.631 1.00 98.06 187 THR A O 1
ATOM 1448 N N . ILE A 1 188 ? 49.730 3.069 -53.716 1.00 97.56 188 ILE A N 1
ATOM 1449 C CA . ILE A 1 188 ? 49.183 3.818 -54.862 1.00 97.56 188 ILE A CA 1
ATOM 1450 C C . ILE A 1 188 ? 50.026 5.063 -55.149 1.00 97.56 188 ILE A C 1
ATOM 1452 O O . ILE A 1 188 ? 50.352 5.335 -56.306 1.00 97.56 188 ILE A O 1
ATOM 1456 N N . ASN A 1 189 ? 50.400 5.815 -54.114 1.00 97.19 189 ASN A N 1
ATOM 1457 C CA . ASN A 1 189 ? 51.248 6.993 -54.273 1.00 97.19 189 ASN A CA 1
ATOM 1458 C C . ASN A 1 189 ? 52.639 6.622 -54.805 1.00 97.19 189 ASN A C 1
ATOM 1460 O O . ASN A 1 189 ? 53.148 7.317 -55.683 1.00 97.19 189 ASN A O 1
ATOM 1464 N N . GLY A 1 190 ? 53.210 5.497 -54.363 1.00 97.12 190 GLY A N 1
ATOM 1465 C CA . GLY A 1 190 ? 54.443 4.941 -54.928 1.00 97.12 190 GLY A CA 1
ATOM 1466 C C . GLY A 1 190 ? 54.334 4.686 -56.434 1.00 97.12 190 GLY A C 1
ATOM 1467 O O . GLY A 1 190 ? 55.143 5.203 -57.204 1.00 97.12 190 GLY A O 1
ATOM 1468 N N . PHE A 1 191 ? 53.284 3.985 -56.875 1.00 97.06 191 PHE A N 1
ATOM 1469 C CA . PHE A 1 191 ? 53.048 3.744 -58.305 1.00 97.06 191 PHE A CA 1
ATOM 1470 C C . PHE A 1 191 ? 52.825 5.035 -59.099 1.00 97.06 191 PHE A C 1
ATOM 1472 O O . PHE A 1 191 ? 53.329 5.170 -60.213 1.00 97.06 191 PHE A O 1
ATOM 1479 N N . ARG A 1 192 ? 52.105 6.014 -58.536 1.00 96.31 192 ARG A N 1
ATOM 1480 C CA . ARG A 1 192 ? 51.918 7.330 -59.171 1.00 96.31 192 ARG A CA 1
ATOM 1481 C C . ARG A 1 192 ? 53.245 8.058 -59.376 1.00 96.31 192 ARG A C 1
ATOM 1483 O O . ARG A 1 192 ? 53.465 8.607 -60.454 1.00 96.31 192 ARG A O 1
ATOM 1490 N N . HIS A 1 193 ? 54.129 8.044 -58.379 1.00 95.00 193 HIS A N 1
ATOM 1491 C CA . HIS A 1 193 ? 55.462 8.636 -58.497 1.00 95.00 193 HIS A CA 1
ATOM 1492 C C . HIS A 1 193 ? 56.331 7.915 -59.536 1.00 95.00 193 HIS A C 1
ATOM 1494 O O . HIS A 1 193 ? 57.022 8.573 -60.317 1.00 95.00 193 HIS A O 1
ATOM 1500 N N . GLU A 1 194 ? 56.270 6.584 -59.597 1.00 94.38 194 GLU A N 1
ATOM 1501 C CA . GLU A 1 194 ? 56.996 5.795 -60.597 1.00 94.38 194 GLU A CA 1
ATOM 1502 C C . GLU A 1 194 ? 56.516 6.101 -62.026 1.00 94.38 194 GLU A C 1
ATOM 1504 O O . GLU A 1 194 ? 57.332 6.343 -62.918 1.00 94.38 194 GLU A O 1
ATOM 1509 N N . LEU A 1 195 ? 55.197 6.162 -62.243 1.00 93.25 195 LEU A N 1
ATOM 1510 C CA . LEU A 1 195 ? 54.610 6.523 -63.536 1.00 93.25 195 LEU A CA 1
ATOM 1511 C C . LEU A 1 195 ? 54.986 7.947 -63.960 1.00 93.25 195 LEU A C 1
ATOM 1513 O O . LEU A 1 195 ? 55.388 8.148 -65.103 1.00 93.25 195 LEU A O 1
ATOM 1517 N N . ALA A 1 196 ? 54.915 8.923 -63.050 1.00 91.06 196 ALA A N 1
ATOM 1518 C CA . ALA A 1 196 ? 55.311 10.303 -63.342 1.00 91.06 196 ALA A CA 1
ATOM 1519 C C . ALA A 1 196 ? 56.794 10.403 -63.748 1.00 91.06 196 ALA A C 1
ATOM 1521 O O . ALA A 1 196 ? 57.142 11.096 -64.706 1.00 91.06 196 ALA A O 1
ATOM 1522 N N . SER A 1 197 ? 57.657 9.647 -63.065 1.00 89.00 197 SER A N 1
ATOM 1523 C CA . SER A 1 197 ? 59.087 9.575 -63.381 1.00 89.00 197 SER A CA 1
ATOM 1524 C C . SER A 1 197 ? 59.343 8.972 -64.770 1.00 89.00 197 SER A C 1
ATOM 1526 O O . SER A 1 197 ? 60.209 9.452 -65.497 1.00 89.00 197 SER A O 1
ATOM 1528 N N . ARG A 1 198 ? 58.560 7.962 -65.184 1.00 84.94 198 ARG A N 1
ATOM 1529 C CA . ARG A 1 198 ? 58.657 7.349 -66.524 1.00 84.94 198 ARG A CA 1
ATOM 1530 C C . ARG A 1 198 ? 58.122 8.264 -67.633 1.00 84.94 198 ARG A C 1
ATOM 1532 O O . ARG A 1 198 ? 58.760 8.383 -68.675 1.00 84.94 198 ARG A O 1
ATOM 1539 N N . SER A 1 199 ? 57.010 8.962 -67.400 1.00 73.00 199 SER A N 1
ATOM 1540 C CA . SER A 1 199 ? 56.399 9.887 -68.372 1.00 73.00 199 SER A CA 1
ATOM 1541 C C . SER A 1 199 ? 57.196 11.175 -68.616 1.00 73.00 199 SER A C 1
ATOM 1543 O O . SER A 1 199 ? 56.877 11.916 -69.538 1.00 73.00 199 SER A O 1
ATOM 1545 N N . THR A 1 200 ? 58.253 11.447 -67.843 1.00 61.66 200 THR A N 1
ATOM 1546 C CA . THR A 1 200 ? 59.136 12.611 -68.072 1.00 61.66 200 THR A CA 1
ATOM 1547 C C . THR A 1 200 ? 60.072 12.395 -69.277 1.00 61.66 200 THR A C 1
ATOM 1549 O O . THR A 1 200 ? 60.783 13.302 -69.700 1.00 61.66 200 THR A O 1
ATOM 1552 N N . THR A 1 201 ? 60.030 11.212 -69.898 1.00 55.38 201 THR A N 1
ATOM 1553 C CA . THR A 1 201 ? 60.767 10.905 -71.125 1.00 55.38 201 THR A CA 1
ATOM 1554 C C . THR A 1 201 ? 59.788 10.661 -72.273 1.00 55.38 201 THR A C 1
ATOM 1556 O O . THR A 1 201 ? 59.463 9.510 -72.537 1.00 55.38 201 THR A O 1
ATOM 1559 N N . GLN A 1 202 ? 59.300 11.717 -72.940 1.00 47.62 202 GLN A N 1
ATOM 1560 C CA . GLN A 1 202 ? 59.311 11.832 -74.413 1.00 47.62 202 GLN A CA 1
ATOM 1561 C C . GLN A 1 202 ? 58.491 13.011 -74.981 1.00 47.62 202 GLN A C 1
ATOM 1563 O O . GLN A 1 202 ? 57.340 13.217 -74.619 1.00 47.62 202 GLN A O 1
ATOM 1568 N N . VAL A 1 203 ? 59.103 13.644 -75.996 1.00 48.28 203 VAL A N 1
ATOM 1569 C CA . VAL A 1 203 ? 58.488 14.224 -77.207 1.00 48.28 203 VAL A CA 1
ATOM 1570 C C . VAL A 1 203 ? 57.687 15.523 -77.025 1.00 48.28 203 VAL A C 1
ATOM 1572 O O . VAL A 1 203 ? 56.554 15.538 -76.555 1.00 48.28 203 VAL A O 1
ATOM 1575 N N . GLU A 1 204 ? 58.284 16.622 -77.509 1.00 41.94 204 GLU A N 1
ATOM 1576 C CA . GLU A 1 204 ? 57.585 17.852 -77.896 1.00 41.94 204 GLU A CA 1
ATOM 1577 C C . GLU A 1 204 ? 56.465 17.512 -78.890 1.00 41.94 204 GLU A C 1
ATOM 1579 O O . GLU A 1 204 ? 56.718 17.189 -80.051 1.00 41.94 204 GLU A O 1
ATOM 1584 N N . VAL A 1 205 ? 55.214 17.581 -78.438 1.00 51.38 205 VAL A N 1
ATOM 1585 C CA . VAL A 1 205 ? 54.046 17.596 -79.323 1.00 51.38 205 VAL A CA 1
ATOM 1586 C C . VAL A 1 205 ? 53.604 19.057 -79.484 1.00 51.38 205 VAL A C 1
ATOM 1588 O O . VAL A 1 205 ? 53.430 19.741 -78.471 1.00 51.38 205 VAL A O 1
ATOM 1591 N N . PRO A 1 206 ? 53.431 19.566 -80.721 1.00 43.12 206 PRO A N 1
ATOM 1592 C CA . PRO A 1 206 ? 53.088 20.962 -80.969 1.00 43.12 206 PRO A CA 1
ATOM 1593 C C . PRO A 1 206 ? 51.735 21.347 -80.374 1.00 43.12 206 PRO A C 1
ATOM 1595 O O . PRO A 1 206 ? 50.738 20.638 -80.522 1.00 43.12 206 PRO A O 1
ATOM 1598 N N . ALA A 1 207 ? 51.717 22.520 -79.748 1.00 49.34 207 ALA A N 1
ATOM 1599 C CA . ALA A 1 207 ? 50.536 23.173 -79.216 1.00 49.34 207 ALA A CA 1
ATOM 1600 C C . ALA A 1 207 ? 49.468 23.374 -80.303 1.00 49.34 207 ALA A C 1
ATOM 1602 O O . ALA A 1 207 ? 49.704 24.058 -81.301 1.00 49.34 207 ALA A O 1
ATOM 1603 N N . LEU A 1 208 ? 48.269 22.836 -80.071 1.00 39.91 208 LEU A N 1
ATOM 1604 C CA . LEU A 1 208 ? 47.078 23.189 -80.833 1.00 39.91 208 LEU A CA 1
ATOM 1605 C C . LEU A 1 208 ? 45.938 23.589 -79.890 1.00 39.91 208 LEU A C 1
ATOM 1607 O O . LEU A 1 208 ? 45.318 22.765 -79.230 1.00 39.91 208 LEU A O 1
ATOM 1611 N N . ASN A 1 209 ? 45.685 24.897 -79.922 1.00 42.12 209 ASN A N 1
ATOM 1612 C CA . ASN A 1 209 ? 44.384 25.556 -79.894 1.00 42.12 209 ASN A CA 1
ATOM 1613 C C . ASN A 1 209 ? 43.516 25.486 -78.629 1.00 42.12 209 ASN A C 1
ATOM 1615 O O . ASN A 1 209 ? 42.706 24.590 -78.418 1.00 42.12 209 ASN A O 1
ATOM 1619 N N . ASN A 1 210 ? 43.597 26.599 -77.894 1.00 53.34 210 ASN A N 1
ATOM 1620 C CA . ASN A 1 210 ? 42.476 27.462 -77.510 1.00 53.34 210 ASN A CA 1
ATOM 1621 C C . ASN A 1 210 ? 41.106 27.054 -78.089 1.00 53.34 210 ASN A C 1
ATOM 1623 O O . ASN A 1 210 ? 40.827 27.290 -79.266 1.00 53.34 210 ASN A O 1
ATOM 1627 N N . ALA A 1 211 ? 40.220 26.566 -77.222 1.00 47.25 211 ALA A N 1
ATOM 1628 C CA . ALA A 1 211 ? 38.777 26.592 -77.431 1.00 47.25 211 ALA A CA 1
ATOM 1629 C C . ALA A 1 211 ? 38.086 27.056 -76.129 1.00 47.25 211 ALA A C 1
ATOM 1631 O O . ALA A 1 211 ? 38.478 26.609 -75.047 1.00 47.25 211 ALA A O 1
ATOM 1632 N N . PRO A 1 212 ? 37.099 27.968 -76.202 1.00 56.31 212 PRO A N 1
ATOM 1633 C CA . PRO A 1 212 ? 36.411 28.501 -75.031 1.00 56.31 212 PRO A CA 1
ATOM 1634 C C . PRO A 1 212 ? 35.404 27.483 -74.466 1.00 56.31 212 PRO A C 1
ATOM 1636 O O . PRO A 1 212 ? 34.789 26.746 -75.241 1.00 56.31 212 PRO A O 1
ATOM 1639 N N . PRO A 1 213 ? 35.197 27.436 -73.136 1.00 55.62 213 PRO A N 1
ATOM 1640 C CA . PRO A 1 213 ? 34.216 26.539 -72.542 1.00 55.62 213 PRO A CA 1
ATOM 1641 C C . PRO A 1 213 ? 32.778 26.957 -72.920 1.00 55.62 213 PRO A C 1
ATOM 1643 O O . PRO A 1 213 ? 32.468 28.152 -72.930 1.00 55.62 213 PRO A O 1
ATOM 1646 N N . PRO A 1 214 ? 31.886 25.997 -73.226 1.00 53.19 214 PRO A N 1
ATOM 1647 C CA . PRO A 1 214 ? 30.486 26.269 -73.543 1.00 53.19 214 PRO A CA 1
ATOM 1648 C C . PRO A 1 214 ? 29.689 26.739 -72.305 1.00 53.19 214 PRO A C 1
ATOM 1650 O O . PRO A 1 214 ? 29.969 26.294 -71.190 1.00 53.19 214 PRO A O 1
ATOM 1653 N N . PRO A 1 215 ? 28.662 27.599 -72.472 1.00 62.34 215 PRO A N 1
ATOM 1654 C CA . PRO A 1 215 ? 27.808 28.058 -71.383 1.00 62.34 215 PRO A CA 1
ATOM 1655 C C . PRO A 1 215 ? 26.565 27.168 -71.267 1.00 62.34 215 PRO A C 1
ATOM 1657 O O . PRO A 1 215 ? 25.609 27.344 -72.016 1.00 62.34 215 PRO A O 1
ATOM 1660 N N . THR A 1 216 ? 26.557 26.183 -70.371 1.00 44.47 216 THR A N 1
ATOM 1661 C CA . THR A 1 216 ? 25.355 25.445 -69.903 1.00 44.47 216 THR A CA 1
ATOM 1662 C C . THR A 1 216 ? 25.833 24.426 -68.862 1.00 44.47 216 THR A C 1
ATOM 1664 O O . THR A 1 216 ? 26.846 23.778 -69.070 1.00 44.47 216 THR A O 1
ATOM 1667 N N . SER A 1 217 ? 25.252 24.251 -67.681 1.00 41.91 217 SER A N 1
ATOM 1668 C CA . SER A 1 217 ? 23.861 24.380 -67.273 1.00 41.91 217 SER A CA 1
ATOM 1669 C C . SER A 1 217 ? 23.781 24.934 -65.857 1.00 41.91 217 SER A C 1
ATOM 1671 O O . SER A 1 217 ? 24.616 24.620 -65.009 1.00 41.91 217 SER A O 1
ATOM 1673 N N . ALA A 1 218 ? 22.732 25.713 -65.606 1.00 45.34 218 ALA A N 1
ATOM 1674 C CA . ALA A 1 218 ? 22.268 26.031 -64.269 1.00 45.34 218 ALA A CA 1
ATOM 1675 C C . ALA A 1 218 ? 22.151 24.737 -63.450 1.00 45.34 218 ALA A C 1
ATOM 1677 O O . ALA A 1 218 ? 21.301 23.885 -63.711 1.00 45.34 218 ALA A O 1
ATOM 1678 N N . ILE A 1 219 ? 23.039 24.592 -62.471 1.00 42.81 219 ILE A N 1
ATOM 1679 C CA . ILE A 1 219 ? 22.806 23.728 -61.322 1.00 42.81 219 ILE A CA 1
ATOM 1680 C C . ILE A 1 219 ? 21.541 24.294 -60.664 1.00 42.81 219 ILE A C 1
ATOM 1682 O O . ILE A 1 219 ? 21.502 25.506 -60.435 1.00 42.81 219 ILE A O 1
ATOM 1686 N N . PRO A 1 220 ? 20.495 23.489 -60.404 1.00 42.91 220 PRO A N 1
ATOM 1687 C CA . PRO A 1 220 ? 19.372 23.947 -59.607 1.00 42.91 220 PRO A CA 1
ATOM 1688 C C . PRO A 1 220 ? 19.938 24.429 -58.281 1.00 42.91 220 PRO A C 1
ATOM 1690 O O . PRO A 1 220 ? 20.551 23.656 -57.545 1.00 42.91 220 PRO A O 1
ATOM 1693 N N . ASP A 1 221 ? 19.778 25.720 -58.034 1.00 39.31 221 ASP A N 1
ATOM 1694 C CA . ASP A 1 221 ? 20.101 26.354 -56.774 1.00 39.31 221 ASP A CA 1
ATOM 1695 C C . ASP A 1 221 ? 19.433 25.527 -55.658 1.00 39.31 221 ASP A C 1
ATOM 1697 O O . ASP A 1 221 ? 18.205 25.368 -55.675 1.00 39.31 221 ASP A O 1
ATOM 1701 N N . PRO A 1 222 ? 20.178 24.908 -54.723 1.00 45.19 222 PRO A N 1
ATOM 1702 C CA . PRO A 1 222 ? 19.584 24.163 -53.624 1.00 45.19 222 PRO A CA 1
ATOM 1703 C C . PRO A 1 222 ? 19.032 25.145 -52.574 1.00 45.19 222 PRO A C 1
ATOM 1705 O O . PRO A 1 222 ? 19.348 25.047 -51.393 1.00 45.19 222 PRO A O 1
ATOM 1708 N N . CYS A 1 223 ? 18.174 26.085 -52.982 1.00 40.12 223 CYS A N 1
ATOM 1709 C CA . CYS A 1 223 ? 17.541 27.088 -52.120 1.00 40.12 223 CYS A CA 1
ATOM 1710 C C . CYS A 1 223 ? 16.487 26.526 -51.150 1.00 40.12 223 CYS A C 1
ATOM 1712 O O . CYS A 1 223 ? 15.792 27.301 -50.502 1.00 40.12 223 CYS A O 1
ATOM 1714 N N . HIS A 1 224 ? 16.337 25.206 -51.023 1.00 44.00 224 HIS A N 1
ATOM 1715 C CA . HIS A 1 224 ? 15.387 24.611 -50.073 1.00 44.00 224 HIS A CA 1
ATOM 1716 C C . HIS A 1 224 ? 15.985 23.558 -49.142 1.00 44.00 224 HIS A C 1
ATOM 1718 O O . HIS A 1 224 ? 15.263 22.978 -48.335 1.00 44.00 224 HIS A O 1
ATOM 1724 N N . LEU A 1 225 ? 17.303 2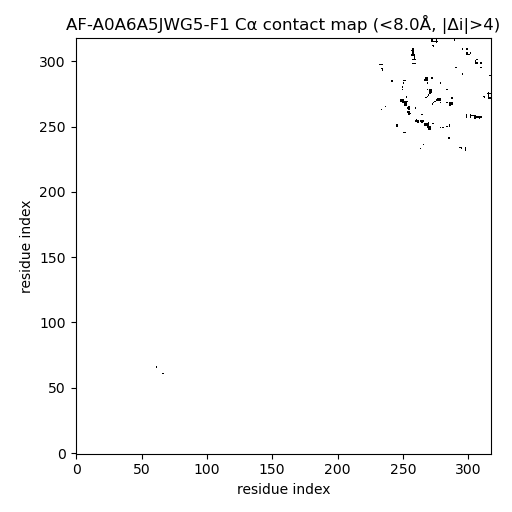3.348 -49.176 1.00 45.56 225 LEU A N 1
ATOM 1725 C CA . LEU A 1 225 ? 17.981 22.627 -48.103 1.00 45.56 225 LEU A CA 1
ATOM 1726 C C . LEU A 1 225 ? 18.418 23.638 -47.054 1.00 45.56 225 LEU A C 1
ATOM 1728 O O . LEU A 1 225 ? 19.589 24.002 -46.961 1.00 45.56 225 LEU A O 1
ATOM 1732 N N . ASP A 1 226 ? 17.445 24.067 -46.255 1.00 45.94 226 ASP A N 1
ATOM 1733 C CA . ASP A 1 226 ? 17.672 24.730 -44.976 1.00 45.94 226 ASP A CA 1
ATOM 1734 C C . ASP A 1 226 ? 18.350 23.710 -44.036 1.00 45.94 226 ASP A C 1
ATOM 1736 O O . ASP A 1 226 ? 17.744 23.084 -43.166 1.00 45.94 226 ASP A O 1
ATOM 1740 N N . ARG A 1 227 ? 19.638 23.446 -44.295 1.00 46.09 227 ARG A N 1
ATOM 1741 C CA . ARG A 1 227 ? 20.494 22.476 -43.589 1.00 46.09 227 ARG A CA 1
ATOM 1742 C C . ARG A 1 227 ? 20.617 22.781 -42.096 1.00 46.09 227 ARG A C 1
ATOM 1744 O O . ARG A 1 227 ? 21.074 21.926 -41.346 1.00 46.09 227 ARG A O 1
ATOM 1751 N N . ASN A 1 228 ? 20.187 23.968 -41.679 1.00 49.94 228 ASN A N 1
ATOM 1752 C CA . ASN A 1 228 ? 20.181 24.412 -40.294 1.00 49.94 228 ASN A CA 1
ATOM 1753 C C . ASN A 1 228 ? 19.000 23.850 -39.478 1.00 49.94 228 ASN A C 1
ATOM 1755 O O . ASN A 1 228 ? 18.976 24.047 -38.269 1.00 49.94 228 ASN A O 1
ATOM 1759 N N . TYR A 1 229 ? 18.056 23.129 -40.100 1.00 52.41 229 TYR A N 1
ATOM 1760 C CA . TYR A 1 229 ? 16.856 22.587 -39.439 1.00 52.41 229 TYR A CA 1
ATOM 1761 C C . TYR A 1 229 ? 16.699 21.065 -39.615 1.00 52.41 229 TYR A C 1
ATOM 1763 O O . TYR A 1 229 ? 15.601 20.544 -39.844 1.00 52.41 229 TYR A O 1
ATOM 1771 N N . LEU A 1 230 ? 17.807 20.320 -39.530 1.00 51.44 230 LEU A N 1
ATOM 1772 C CA . LEU A 1 230 ? 17.758 18.862 -39.409 1.00 51.44 230 LEU A CA 1
ATOM 1773 C C . LEU A 1 230 ? 17.549 18.482 -37.935 1.00 51.44 230 LEU A C 1
ATOM 1775 O O . LEU A 1 230 ? 18.479 18.550 -37.138 1.00 51.44 230 LEU A O 1
ATOM 1779 N N . HIS A 1 231 ? 16.336 18.063 -37.578 1.00 56.31 231 HIS A N 1
ATOM 1780 C CA . HIS A 1 231 ? 16.052 17.482 -36.266 1.00 56.31 231 HIS A CA 1
ATOM 1781 C C . HIS A 1 231 ? 16.316 15.975 -36.332 1.00 56.31 231 HIS A C 1
ATOM 1783 O O . HIS A 1 231 ? 15.492 15.218 -36.844 1.00 56.31 231 HIS A O 1
ATOM 1789 N N . THR A 1 232 ? 17.488 15.533 -35.870 1.00 55.03 232 THR A N 1
ATOM 1790 C CA . THR A 1 232 ? 17.887 14.112 -35.879 1.00 55.03 232 THR A CA 1
ATOM 1791 C C . THR A 1 232 ? 16.932 13.211 -35.098 1.00 55.03 232 THR A C 1
ATOM 1793 O O . THR A 1 232 ? 16.790 12.043 -35.455 1.00 55.03 232 THR A O 1
ATOM 1796 N N . ASP A 1 233 ? 16.232 13.769 -34.111 1.00 56.94 233 ASP A N 1
ATOM 1797 C CA . ASP A 1 233 ? 15.433 13.026 -33.133 1.00 56.94 233 ASP A CA 1
ATOM 1798 C C . ASP A 1 233 ? 13.923 13.049 -33.420 1.00 56.94 233 ASP A C 1
ATOM 1800 O O . ASP A 1 233 ? 13.119 12.593 -32.611 1.00 56.94 233 ASP A O 1
ATOM 1804 N N . ALA A 1 234 ? 13.505 13.569 -34.579 1.00 58.09 234 ALA A N 1
ATOM 1805 C CA . ALA A 1 234 ? 12.087 13.657 -34.906 1.00 58.09 234 ALA A CA 1
ATOM 1806 C C . ALA A 1 234 ? 11.466 12.250 -35.095 1.00 58.09 234 ALA A C 1
ATOM 1808 O O . ALA A 1 234 ? 11.927 11.479 -35.951 1.00 58.09 234 ALA A O 1
ATOM 1809 N N . PRO A 1 235 ? 10.401 11.903 -34.344 1.00 57.28 235 PRO A N 1
ATOM 1810 C CA . PRO A 1 235 ? 9.763 10.594 -34.423 1.00 57.28 235 PRO A CA 1
ATOM 1811 C C . PRO A 1 235 ? 9.113 10.398 -35.800 1.00 57.28 235 PRO A C 1
ATOM 1813 O O . PRO A 1 235 ? 8.161 11.081 -36.175 1.00 57.28 235 PRO A O 1
ATOM 1816 N N . ARG A 1 236 ? 9.645 9.459 -36.592 1.00 54.75 236 ARG A N 1
ATOM 1817 C CA . ARG A 1 236 ? 9.152 9.169 -37.947 1.00 54.75 236 ARG A CA 1
ATOM 1818 C C . ARG A 1 236 ? 8.026 8.141 -37.883 1.00 54.75 236 ARG A C 1
ATOM 1820 O O . ARG A 1 236 ? 8.299 6.953 -37.727 1.00 54.75 236 ARG A O 1
ATOM 1827 N N . GLN A 1 237 ? 6.775 8.555 -38.074 1.00 50.97 237 GLN A N 1
ATOM 1828 C CA . GLN A 1 237 ? 5.730 7.597 -38.446 1.00 50.97 237 GLN A CA 1
ATOM 1829 C C . GLN A 1 237 ? 5.805 7.305 -39.949 1.00 50.97 237 GLN A C 1
ATOM 1831 O O . GLN A 1 237 ? 5.707 8.197 -40.790 1.00 50.9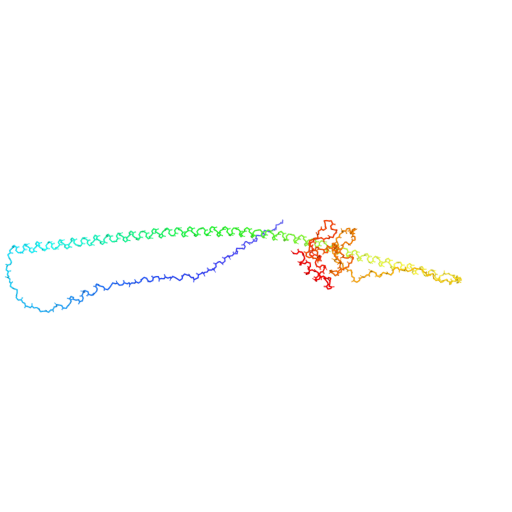7 237 GLN A O 1
ATOM 1836 N N . SER A 1 238 ? 5.988 6.031 -40.292 1.00 44.62 238 SER A N 1
ATOM 1837 C CA . SER A 1 238 ? 5.924 5.512 -41.658 1.00 44.62 238 SER A CA 1
ATOM 1838 C C . SER A 1 238 ? 4.473 5.518 -42.156 1.00 44.62 238 SER A C 1
ATOM 1840 O O . SER A 1 238 ? 3.767 4.518 -42.081 1.00 44.62 238 SER A O 1
ATOM 1842 N N . GLY A 1 239 ? 3.998 6.663 -42.647 1.00 47.06 239 GLY A N 1
ATOM 1843 C CA . GLY A 1 239 ? 2.617 6.828 -43.104 1.00 47.06 239 GLY A CA 1
ATOM 1844 C C . GLY A 1 239 ? 2.519 7.615 -44.405 1.00 47.06 239 GLY A C 1
ATOM 1845 O O . GLY A 1 239 ? 3.054 8.710 -44.523 1.00 47.06 239 GLY A O 1
ATOM 1846 N N . THR A 1 240 ? 1.836 7.032 -45.388 1.00 46.78 240 THR A N 1
ATOM 1847 C CA . THR A 1 240 ? 1.552 7.560 -46.733 1.00 46.78 240 THR A CA 1
ATOM 1848 C C . THR A 1 240 ? 1.152 9.035 -46.772 1.00 46.78 240 THR A C 1
ATOM 1850 O O . THR A 1 240 ? 0.297 9.471 -46.002 1.00 46.78 240 THR A O 1
ATOM 1853 N N . ALA A 1 241 ? 1.693 9.767 -47.753 1.00 47.22 241 ALA A N 1
ATOM 1854 C CA . ALA A 1 241 ? 1.301 11.140 -48.044 1.00 47.22 241 ALA A CA 1
ATOM 1855 C C . ALA A 1 241 ? -0.227 11.239 -48.300 1.00 47.22 241 ALA A C 1
ATOM 1857 O O . ALA A 1 241 ? -0.778 10.460 -49.085 1.00 47.22 241 ALA A O 1
ATOM 1858 N N . PRO A 1 242 ? -0.926 12.176 -47.648 1.00 50.53 242 PRO A N 1
ATOM 1859 C CA . PRO A 1 242 ? -2.378 12.310 -47.728 1.00 50.53 242 PRO A CA 1
ATOM 1860 C C . PRO A 1 242 ? -2.845 12.853 -49.081 1.00 50.53 242 PRO A C 1
ATOM 1862 O O . PRO A 1 242 ? -2.182 13.667 -49.721 1.00 50.53 242 PRO A O 1
ATOM 1865 N N . LYS A 1 243 ? -4.018 12.384 -49.516 1.00 49.22 243 LYS A N 1
ATOM 1866 C CA . LYS A 1 243 ? -4.563 12.539 -50.875 1.00 49.22 243 LYS A CA 1
ATOM 1867 C C . LYS A 1 243 ? -5.479 13.754 -51.065 1.00 49.22 243 LYS A C 1
ATOM 1869 O O . LYS A 1 243 ? -5.921 13.982 -52.187 1.00 49.22 243 LYS A O 1
ATOM 1874 N N . GLN A 1 244 ? -5.825 14.510 -50.019 1.00 50.44 244 GLN A N 1
ATOM 1875 C CA . GLN A 1 244 ? -6.837 15.575 -50.119 1.00 50.44 244 GLN A CA 1
ATOM 1876 C C . GLN A 1 244 ? -6.298 16.982 -49.839 1.00 50.44 244 GLN A C 1
ATOM 1878 O O . GLN A 1 244 ? -5.720 17.256 -48.789 1.00 50.44 244 GLN A O 1
ATOM 1883 N N . SER A 1 245 ? -6.564 17.903 -50.773 1.00 49.72 245 SER A N 1
ATOM 1884 C CA . SER A 1 245 ? -6.313 19.337 -50.621 1.00 49.72 245 SER A CA 1
ATOM 1885 C C . SER A 1 245 ? -7.354 19.993 -49.705 1.00 49.72 245 SER A C 1
ATOM 1887 O O . SER A 1 245 ? -8.560 19.825 -49.903 1.00 49.72 245 SER A O 1
ATOM 1889 N N . ASN A 1 246 ? -6.858 20.772 -48.742 1.00 49.06 246 ASN A N 1
ATOM 1890 C CA . ASN A 1 246 ? -7.562 21.550 -47.717 1.00 49.06 246 ASN A CA 1
ATOM 1891 C C . ASN A 1 246 ? -8.974 22.047 -48.096 1.00 49.06 246 ASN A C 1
ATOM 1893 O O . ASN A 1 246 ? -9.125 23.033 -48.821 1.00 49.06 246 ASN A O 1
ATOM 1897 N N . LYS A 1 247 ? -10.018 21.454 -47.500 1.00 47.25 247 LYS A N 1
ATOM 1898 C CA . LYS A 1 247 ? -11.321 22.122 -47.357 1.00 47.25 247 LYS A CA 1
ATOM 1899 C C . LYS A 1 247 ? -11.289 23.012 -46.112 1.00 47.25 247 LYS A C 1
ATOM 1901 O O . LYS A 1 247 ? -10.813 22.607 -45.054 1.00 47.25 247 LYS A O 1
ATOM 1906 N N . LYS A 1 248 ? -11.771 24.251 -46.265 1.00 50.47 248 LYS A N 1
ATOM 1907 C CA . LYS A 1 248 ? -11.775 25.300 -45.234 1.00 50.47 248 LYS A CA 1
A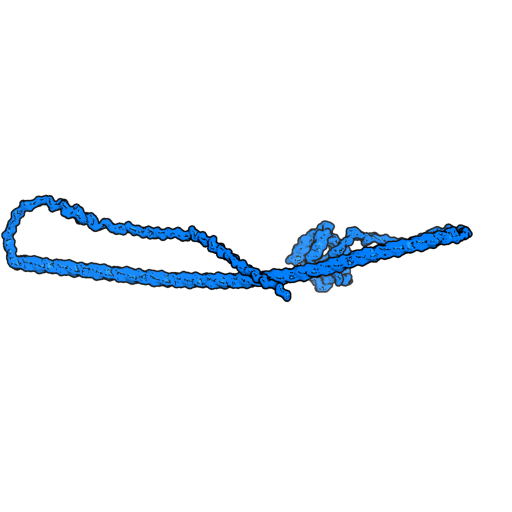TOM 1908 C C . LYS A 1 248 ? -12.305 24.752 -43.899 1.00 50.47 248 LYS A C 1
ATOM 1910 O O . LYS A 1 248 ? -13.450 24.320 -43.822 1.00 50.47 248 LYS A O 1
ATOM 1915 N N . ASN A 1 249 ? -11.454 24.818 -42.874 1.00 52.78 249 ASN A N 1
ATOM 1916 C CA . ASN A 1 249 ? -11.719 24.554 -41.452 1.00 52.78 249 ASN A CA 1
ATOM 1917 C C . ASN A 1 249 ? -11.812 23.087 -40.992 1.00 52.78 249 ASN A C 1
ATOM 1919 O O . ASN A 1 249 ? -12.015 22.851 -39.805 1.00 52.78 249 ASN A O 1
ATOM 1923 N N . ALA A 1 250 ? -11.580 22.110 -41.869 1.00 57.81 250 ALA A N 1
ATOM 1924 C CA . ALA A 1 250 ? -11.368 20.714 -41.484 1.00 57.81 250 ALA A CA 1
ATOM 1925 C C . ALA A 1 250 ? -10.175 20.175 -42.278 1.00 57.81 250 ALA A C 1
ATOM 1927 O O . ALA A 1 250 ? -10.307 19.777 -43.435 1.00 57.81 250 ALA A O 1
ATOM 1928 N N . GLY A 1 251 ? -8.981 20.256 -41.695 1.00 75.06 251 GLY A N 1
ATOM 1929 C CA . GLY A 1 251 ? -7.756 19.967 -42.430 1.00 75.06 251 GLY A CA 1
ATOM 1930 C C . GLY A 1 251 ? -6.535 19.784 -41.546 1.00 75.06 251 GLY A C 1
ATOM 1931 O O . GLY A 1 251 ? -6.635 19.697 -40.320 1.00 75.06 251 GLY A O 1
ATOM 1932 N N . LYS A 1 252 ? -5.385 19.715 -42.208 1.00 86.81 252 LYS A N 1
ATOM 1933 C CA . LYS A 1 252 ? -4.079 19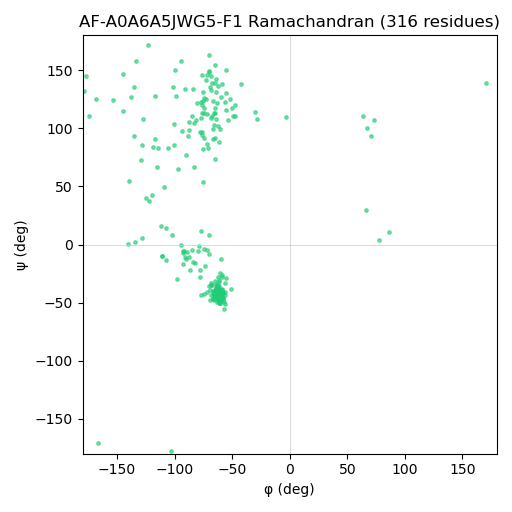.543 -41.583 1.00 86.81 252 LYS A CA 1
ATOM 1934 C C . LYS A 1 252 ? -3.732 20.744 -40.714 1.00 86.81 252 LYS A C 1
ATOM 1936 O O . LYS A 1 252 ? -3.942 21.888 -41.119 1.00 86.81 252 LYS A O 1
ATOM 1941 N N . LEU A 1 253 ? -3.156 20.496 -39.549 1.00 88.06 253 LEU A N 1
ATOM 1942 C CA . LEU A 1 253 ? -2.453 21.518 -38.796 1.00 88.06 253 LEU A CA 1
ATOM 1943 C C . LEU A 1 253 ? -1.103 21.792 -39.466 1.00 88.06 253 LEU A C 1
ATOM 1945 O O . LEU A 1 253 ? -0.324 20.872 -39.686 1.00 88.06 253 LEU A O 1
ATOM 1949 N N . TRP A 1 254 ? -0.817 23.053 -39.781 1.00 85.38 254 TRP A N 1
ATOM 1950 C CA . TRP A 1 254 ? 0.454 23.415 -40.403 1.00 85.38 254 TRP A CA 1
ATOM 1951 C C . TRP A 1 254 ? 1.622 23.244 -39.417 1.00 85.38 254 TRP A C 1
ATOM 1953 O O . TRP A 1 254 ? 1.521 23.744 -38.295 1.00 85.38 254 TRP A O 1
ATOM 1963 N N . PRO A 1 255 ? 2.759 22.645 -39.826 1.00 87.88 255 PRO A N 1
ATOM 1964 C CA . PRO A 1 255 ? 3.941 22.470 -38.971 1.00 87.88 255 PRO A CA 1
ATOM 1965 C C . PRO A 1 255 ? 4.417 23.745 -38.290 1.00 87.88 255 PRO A C 1
ATOM 1967 O O . PRO A 1 255 ? 4.757 23.750 -37.108 1.00 87.88 255 PRO A O 1
ATOM 1970 N N . LYS A 1 256 ? 4.339 24.863 -39.020 1.00 85.88 256 LYS A N 1
ATOM 1971 C CA . LYS A 1 256 ? 4.708 26.192 -38.527 1.00 85.88 256 LYS A CA 1
ATOM 1972 C C . LYS A 1 256 ? 3.959 26.579 -37.244 1.00 85.88 256 LYS A C 1
ATOM 1974 O O . LYS A 1 256 ? 4.504 27.322 -36.430 1.00 85.88 256 LYS A O 1
ATOM 1979 N N . THR A 1 257 ? 2.740 26.068 -37.044 1.00 88.56 257 THR A N 1
ATOM 1980 C CA . THR A 1 257 ? 1.914 26.338 -35.858 1.00 88.56 257 THR A CA 1
ATOM 1981 C C . THR A 1 257 ? 2.534 25.797 -34.571 1.00 88.56 257 THR A C 1
ATOM 1983 O O . THR A 1 257 ? 2.368 26.422 -33.532 1.00 88.56 257 THR A O 1
ATOM 1986 N N . TYR A 1 258 ? 3.282 24.694 -34.633 1.00 90.44 258 TYR A N 1
ATOM 1987 C CA . TYR A 1 258 ? 3.996 24.126 -33.483 1.00 90.44 258 TYR A CA 1
ATOM 1988 C C . TYR A 1 258 ? 5.524 24.243 -33.608 1.00 90.44 258 TYR A C 1
ATOM 1990 O O . TYR A 1 258 ? 6.257 23.591 -32.874 1.00 90.44 258 TYR A O 1
ATOM 1998 N N . GLY A 1 259 ? 6.006 25.097 -34.520 1.00 87.62 259 GLY A N 1
ATOM 1999 C CA . GLY A 1 259 ? 7.432 25.408 -34.679 1.00 87.62 259 GLY A CA 1
ATOM 2000 C C . GLY A 1 259 ? 8.219 24.451 -35.576 1.00 87.62 259 GLY A C 1
ATOM 2001 O O . GLY A 1 259 ? 9.440 24.537 -35.607 1.00 87.62 259 GLY A O 1
ATOM 2002 N N . SER A 1 260 ? 7.549 23.563 -36.316 1.00 87.69 260 SER A N 1
ATOM 2003 C CA . SER A 1 260 ? 8.190 22.609 -37.231 1.00 87.69 260 SER A CA 1
ATOM 2004 C C . SER A 1 260 ? 8.071 23.038 -38.704 1.00 87.69 260 SER A C 1
ATOM 2006 O O . SER A 1 260 ? 7.515 24.092 -39.027 1.00 87.69 260 SER A O 1
ATOM 2008 N N . ASN A 1 261 ? 8.586 22.216 -39.619 1.00 80.75 261 ASN A N 1
ATOM 2009 C CA . ASN A 1 261 ? 8.544 22.423 -41.066 1.00 80.75 261 ASN A CA 1
ATOM 2010 C C . ASN A 1 261 ? 7.880 21.237 -41.795 1.00 80.75 261 ASN A C 1
ATOM 2012 O O . ASN A 1 261 ? 7.577 20.210 -41.193 1.00 80.75 261 ASN A O 1
ATOM 2016 N N . GLU A 1 262 ? 7.633 21.384 -43.099 1.00 75.94 262 GLU A N 1
ATOM 2017 C CA . GLU A 1 262 ? 6.918 20.380 -43.908 1.00 75.94 262 GLU A CA 1
ATOM 2018 C C . GLU A 1 262 ? 7.607 19.006 -43.953 1.00 75.94 262 GLU A C 1
ATOM 2020 O O . GLU A 1 262 ? 6.936 17.996 -44.157 1.00 75.94 262 GLU A O 1
ATOM 2025 N N . HIS A 1 263 ? 8.924 18.951 -43.729 1.00 73.31 263 HIS A N 1
ATOM 2026 C CA . HIS A 1 263 ? 9.691 17.704 -43.736 1.00 73.31 263 HIS A CA 1
ATOM 2027 C C . HIS A 1 263 ? 9.515 16.898 -42.443 1.00 73.31 263 HIS A C 1
ATOM 2029 O O . HIS A 1 263 ? 9.728 15.687 -42.448 1.00 73.31 263 HIS A O 1
ATOM 2035 N N . TRP A 1 264 ? 9.109 17.557 -41.355 1.00 76.44 264 TRP A N 1
ATOM 2036 C CA . TRP A 1 264 ? 8.946 16.974 -40.019 1.00 76.44 264 TRP A CA 1
ATOM 2037 C C . TRP A 1 264 ? 7.514 17.153 -39.504 1.00 76.44 264 TRP A C 1
ATOM 2039 O O . TRP A 1 264 ? 7.246 17.430 -38.332 1.00 76.44 264 TRP A O 1
ATOM 2049 N N . ASP A 1 265 ? 6.573 17.023 -40.430 1.00 84.12 265 ASP A N 1
ATOM 2050 C CA . ASP A 1 265 ? 5.158 17.175 -40.162 1.00 84.12 265 ASP A CA 1
ATOM 2051 C C . ASP A 1 265 ? 4.592 15.950 -39.430 1.00 84.12 265 ASP A C 1
ATOM 2053 O O . ASP A 1 265 ? 4.658 14.829 -39.933 1.00 84.12 265 ASP A O 1
ATOM 2057 N N . LEU A 1 266 ? 3.985 16.170 -38.263 1.00 86.50 266 LEU A N 1
ATOM 2058 C CA . LEU A 1 266 ? 3.360 15.120 -37.451 1.00 86.50 266 LEU A CA 1
ATOM 2059 C C . LEU A 1 266 ? 1.970 14.710 -37.977 1.00 86.50 266 LEU A C 1
ATOM 2061 O O . LEU A 1 266 ? 1.305 13.857 -37.391 1.00 86.50 266 LEU A O 1
ATOM 2065 N N . GLY A 1 267 ? 1.488 15.334 -39.057 1.00 88.19 267 GLY A N 1
ATOM 2066 C CA . GLY A 1 267 ? 0.232 14.977 -39.714 1.00 88.19 267 GLY A CA 1
ATOM 2067 C C . GLY A 1 267 ? -1.002 15.233 -38.851 1.00 88.19 267 GLY A C 1
ATOM 2068 O O . GLY A 1 267 ? -1.996 14.518 -38.974 1.00 88.19 267 GLY A O 1
ATOM 2069 N N . LEU A 1 268 ? -0.948 16.224 -37.960 1.00 89.81 268 LEU A N 1
ATOM 2070 C CA . LEU A 1 268 ? -1.985 16.474 -36.957 1.00 89.81 268 LEU A CA 1
ATOM 2071 C C . LEU A 1 268 ? -3.255 17.067 -37.579 1.00 89.81 268 LEU A C 1
ATOM 2073 O O . LEU A 1 268 ? -3.197 17.932 -38.454 1.00 89.81 268 LEU A O 1
ATOM 2077 N N . CYS A 1 269 ? -4.424 16.651 -37.094 1.00 89.75 269 CYS A N 1
ATOM 2078 C CA . CYS A 1 269 ? -5.690 17.290 -37.437 1.00 89.75 269 CYS A CA 1
ATOM 2079 C C . CYS A 1 269 ? -5.797 18.659 -36.748 1.00 89.75 269 CYS A C 1
ATOM 2081 O O . CYS A 1 269 ? -5.725 18.754 -35.521 1.00 89.75 269 CYS A O 1
ATOM 2083 N N . HIS A 1 270 ? -6.042 19.724 -37.517 1.00 89.69 270 HIS A N 1
ATOM 2084 C CA . HIS A 1 270 ? -6.210 21.076 -36.976 1.00 89.69 270 HIS A CA 1
ATOM 2085 C C . HIS A 1 270 ? -7.356 21.157 -35.963 1.00 89.69 270 HIS A C 1
ATOM 2087 O O . HIS A 1 270 ? -7.214 21.794 -34.924 1.00 89.69 270 HIS A O 1
ATOM 2093 N N . VAL A 1 271 ? -8.482 20.494 -36.242 1.00 87.50 271 VAL A N 1
ATOM 2094 C CA . VAL A 1 271 ? -9.653 20.546 -35.359 1.00 87.50 271 VAL A CA 1
ATOM 2095 C C . VAL A 1 271 ? -9.350 19.860 -34.028 1.00 87.50 271 VAL A C 1
ATOM 2097 O O . VAL A 1 271 ? -9.597 20.462 -32.991 1.00 87.50 271 VAL A O 1
ATOM 2100 N N . ALA A 1 272 ? -8.746 18.667 -34.048 1.00 87.25 272 ALA A N 1
ATOM 2101 C CA . ALA A 1 272 ? -8.448 17.909 -32.829 1.00 87.25 272 ALA A CA 1
ATOM 2102 C C . ALA A 1 272 ? -7.363 18.552 -31.955 1.00 87.25 272 ALA A C 1
ATOM 2104 O O . ALA A 1 272 ? -7.421 18.462 -30.734 1.00 87.25 272 ALA A O 1
ATOM 2105 N N . HIS A 1 273 ? -6.369 19.195 -32.572 1.00 89.44 273 HIS A N 1
ATOM 2106 C CA . HIS A 1 273 ? -5.168 19.633 -31.858 1.00 89.44 273 HIS A CA 1
ATOM 2107 C C . HIS A 1 273 ? -5.029 21.146 -31.701 1.00 89.44 273 HIS A C 1
ATOM 2109 O O . HIS A 1 273 ? -4.147 21.592 -30.968 1.00 89.44 273 HIS A O 1
ATOM 2115 N N . ASN A 1 274 ? -5.862 21.937 -32.379 1.00 88.00 274 ASN A N 1
ATOM 2116 C CA . ASN A 1 274 ? -5.768 23.396 -32.367 1.00 88.00 274 ASN A CA 1
ATOM 2117 C C . ASN A 1 274 ? -7.117 24.106 -32.176 1.00 88.00 274 ASN A C 1
ATOM 2119 O O . ASN A 1 274 ? -7.167 25.337 -32.154 1.00 88.00 274 ASN A O 1
ATOM 2123 N N . THR A 1 275 ? -8.211 23.363 -32.007 1.00 84.88 275 THR A N 1
ATOM 2124 C CA . THR A 1 275 ? -9.526 23.923 -31.676 1.00 84.88 275 THR A CA 1
ATOM 2125 C C . THR A 1 275 ? -10.163 23.123 -30.546 1.00 84.88 275 THR A C 1
ATOM 2127 O O . THR A 1 275 ? -9.857 21.953 -30.375 1.00 84.88 275 THR A O 1
ATOM 2130 N N . ARG A 1 276 ? -11.115 23.709 -29.812 1.00 83.38 276 ARG A N 1
ATOM 2131 C CA . ARG A 1 276 ? -11.912 22.981 -28.800 1.00 83.38 276 ARG A CA 1
ATOM 2132 C C . ARG A 1 276 ? -13.017 22.098 -29.407 1.00 83.38 276 ARG A C 1
ATOM 2134 O O . ARG A 1 276 ? -13.953 21.708 -28.715 1.00 83.38 276 ARG A O 1
ATOM 2141 N N . GLY A 1 277 ? -12.990 21.887 -30.721 1.00 79.75 277 GLY A N 1
ATOM 2142 C CA . GLY A 1 277 ? -13.998 21.130 -31.451 1.00 79.75 277 GLY A CA 1
ATOM 2143 C C . GLY A 1 277 ? -13.598 19.670 -31.628 1.00 79.75 277 GLY A C 1
ATOM 2144 O O . GLY A 1 277 ? -12.422 19.326 -31.633 1.00 79.75 277 GLY A O 1
ATOM 2145 N N . LYS A 1 278 ? -14.588 18.802 -31.852 1.00 82.88 278 LYS A N 1
ATOM 2146 C CA . LYS A 1 278 ? -14.347 17.441 -32.347 1.00 82.88 278 LYS A CA 1
ATOM 2147 C C . LYS A 1 278 ? -14.398 17.449 -33.871 1.00 82.88 278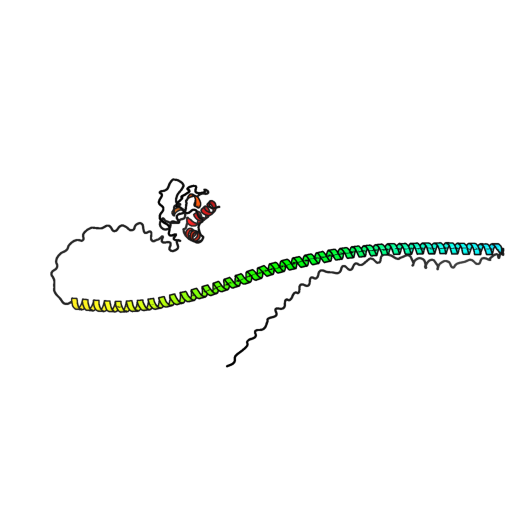 LYS A C 1
ATOM 2149 O O . LYS A 1 278 ? -15.306 18.042 -34.453 1.00 82.88 278 LYS A O 1
ATOM 2154 N N . CYS A 1 279 ? -13.430 16.802 -34.517 1.00 85.50 279 CYS A N 1
ATOM 2155 C CA . CYS A 1 279 ? -13.436 16.653 -35.970 1.00 85.50 279 CYS A CA 1
ATOM 2156 C C . CYS A 1 279 ? -14.658 15.826 -36.398 1.00 85.50 279 CYS A C 1
ATOM 2158 O O . CYS A 1 279 ? -14.830 14.698 -35.947 1.00 85.50 279 CYS A O 1
ATOM 2160 N N . THR A 1 280 ? -15.515 16.391 -37.250 1.00 83.69 280 THR A N 1
ATOM 2161 C CA . THR A 1 280 ? -16.737 15.735 -37.752 1.00 83.69 280 THR A CA 1
ATOM 2162 C C . THR A 1 280 ? -16.533 15.033 -39.096 1.00 83.69 280 THR A C 1
ATOM 2164 O O . THR A 1 280 ? -17.465 14.446 -39.643 1.00 83.69 280 THR A O 1
ATOM 2167 N N . VAL A 1 281 ? -15.320 15.090 -39.651 1.00 82.12 281 VAL A N 1
ATOM 2168 C CA . VAL A 1 281 ? -14.974 14.428 -40.910 1.00 82.12 281 VAL A CA 1
ATOM 2169 C C . VAL A 1 281 ? -14.665 12.961 -40.615 1.00 82.12 281 VAL A C 1
ATOM 2171 O O . VAL A 1 281 ? -13.622 12.650 -40.049 1.00 82.12 281 VAL A O 1
ATOM 2174 N N . TRP A 1 282 ? -15.586 12.074 -41.003 1.00 73.75 282 TRP A N 1
ATOM 2175 C CA . TRP A 1 282 ? -15.515 10.632 -40.728 1.00 73.75 282 TRP A CA 1
ATOM 2176 C C . TRP A 1 282 ? -14.215 9.998 -41.256 1.00 73.75 282 TRP A C 1
ATOM 2178 O O . TRP A 1 282 ? -13.584 9.222 -40.549 1.00 73.75 282 TRP A O 1
ATOM 2188 N N . ASP A 1 283 ? -13.768 10.384 -42.453 1.00 80.50 283 ASP A N 1
ATOM 2189 C CA . ASP A 1 283 ? -12.533 9.886 -43.081 1.00 80.50 283 ASP A CA 1
ATOM 2190 C C . ASP A 1 283 ? -11.435 10.962 -43.108 1.00 80.50 283 ASP A C 1
ATOM 2192 O O . ASP A 1 283 ? -10.875 11.320 -44.147 1.00 80.50 283 ASP A O 1
ATOM 2196 N N . CYS A 1 284 ? -11.186 11.591 -41.959 1.00 80.62 284 CYS A N 1
ATOM 2197 C CA . CYS A 1 284 ? -10.126 12.583 -41.863 1.00 80.62 284 CYS A CA 1
ATOM 2198 C C . CYS A 1 284 ? -8.760 11.884 -41.854 1.00 80.62 284 CYS A C 1
ATOM 2200 O O . CYS A 1 284 ? -8.431 11.135 -40.940 1.00 80.62 284 CYS A O 1
ATOM 2202 N N . GLN A 1 285 ? -7.957 12.182 -42.877 1.00 80.75 285 GLN A N 1
ATOM 2203 C CA . GLN A 1 285 ? -6.642 11.572 -43.120 1.00 80.75 285 GLN A CA 1
ATOM 2204 C C . GLN A 1 285 ? -5.558 12.031 -42.131 1.00 80.75 285 GLN A C 1
ATOM 2206 O O . GLN A 1 285 ? -4.424 11.566 -42.194 1.00 80.75 285 GLN A O 1
ATOM 2211 N N . TRP A 1 286 ? -5.894 12.971 -41.248 1.00 86.88 286 TRP A N 1
ATOM 2212 C CA . TRP A 1 286 ? -4.987 13.564 -40.274 1.00 86.88 286 TRP A CA 1
ATOM 2213 C C . TRP A 1 286 ? -5.177 12.921 -38.907 1.00 86.88 286 TRP A C 1
ATOM 2215 O O . TRP A 1 286 ? -6.276 12.498 -38.550 1.00 86.88 286 TRP A O 1
ATOM 2225 N N . ARG A 1 287 ? -4.111 12.867 -38.115 1.00 87.31 287 ARG A N 1
ATOM 2226 C CA . ARG A 1 287 ? -4.118 12.208 -36.811 1.00 87.31 287 ARG A CA 1
ATOM 2227 C C . ARG A 1 287 ? -4.995 12.971 -35.814 1.00 87.31 287 ARG A C 1
ATOM 2229 O O . ARG A 1 287 ? -4.887 14.192 -35.708 1.00 87.31 287 ARG A O 1
ATOM 2236 N N . HIS A 1 288 ? -5.848 12.239 -35.095 1.00 88.75 288 HIS A N 1
ATOM 2237 C CA . HIS A 1 288 ? -6.697 12.765 -34.011 1.00 88.75 288 HIS A CA 1
ATOM 2238 C C . HIS A 1 288 ? -6.271 12.268 -32.627 1.00 88.75 288 HIS A C 1
ATOM 2240 O O . HIS A 1 288 ? -6.823 12.720 -31.631 1.00 88.75 288 HIS A O 1
ATOM 2246 N N . PHE A 1 289 ? -5.362 11.291 -32.574 1.00 87.31 289 PHE A N 1
ATOM 2247 C CA . PHE A 1 289 ? -4.862 10.735 -31.323 1.00 87.31 289 PHE A CA 1
ATOM 2248 C C . PHE A 1 289 ? -3.984 11.745 -30.599 1.00 87.31 289 PHE A C 1
ATOM 2250 O O . PHE A 1 289 ? -3.292 12.537 -31.240 1.00 87.31 289 PHE A O 1
ATOM 2257 N N . ASP A 1 290 ? -3.995 11.667 -29.272 1.00 90.06 290 ASP A N 1
ATOM 2258 C CA . ASP A 1 290 ? -3.157 12.500 -28.421 1.00 90.06 290 ASP A CA 1
ATOM 2259 C C . ASP A 1 290 ? -1.672 12.375 -28.785 1.00 90.06 290 ASP A C 1
ATOM 2261 O O . ASP A 1 290 ? -1.202 11.344 -29.274 1.00 90.06 290 ASP A O 1
ATOM 2265 N N . LEU A 1 291 ? -0.937 13.461 -28.545 1.00 90.69 291 LEU A N 1
ATOM 2266 C CA . LEU A 1 291 ? 0.509 13.491 -28.736 1.00 90.69 291 LEU A CA 1
ATOM 2267 C C . LEU A 1 291 ? 1.172 12.513 -27.760 1.00 90.69 291 LEU A C 1
ATOM 2269 O O . LEU A 1 291 ? 0.881 12.558 -26.561 1.00 90.69 291 LEU A O 1
ATOM 2273 N N . THR A 1 292 ? 2.076 11.670 -28.260 1.00 90.19 292 THR A N 1
ATOM 2274 C CA . THR A 1 292 ? 2.887 10.788 -27.409 1.00 90.19 292 THR A CA 1
ATOM 2275 C C . THR A 1 292 ? 3.914 11.596 -26.616 1.00 90.19 292 THR A C 1
ATOM 2277 O O . THR A 1 292 ? 4.220 12.737 -26.968 1.00 90.19 292 THR A O 1
ATOM 2280 N N . ASP A 1 293 ? 4.478 11.016 -25.556 1.00 90.38 293 ASP A N 1
ATOM 2281 C CA . ASP A 1 293 ? 5.490 11.701 -24.739 1.00 90.38 293 ASP A CA 1
ATOM 2282 C C . ASP A 1 293 ? 6.716 12.124 -25.567 1.00 90.38 293 ASP A C 1
ATOM 2284 O O . ASP A 1 293 ? 7.178 13.258 -25.433 1.00 90.38 293 ASP A O 1
ATOM 2288 N N . ASP A 1 294 ? 7.165 11.279 -26.500 1.00 87.31 294 ASP A N 1
ATOM 2289 C CA . ASP A 1 294 ? 8.277 11.587 -27.411 1.00 87.31 294 ASP A CA 1
ATOM 2290 C C . ASP A 1 294 ? 7.951 12.755 -28.355 1.00 87.31 294 ASP A C 1
ATOM 2292 O O . ASP A 1 294 ? 8.779 13.630 -28.596 1.00 87.31 294 ASP A O 1
ATOM 2296 N N . GLU A 1 295 ? 6.723 12.821 -28.874 1.00 89.62 295 GLU A N 1
ATOM 2297 C CA . GLU A 1 295 ? 6.288 13.919 -29.745 1.00 89.62 295 GLU A CA 1
ATOM 2298 C C . GLU A 1 295 ? 6.145 15.229 -28.975 1.00 89.62 295 GLU A C 1
ATOM 2300 O O . GLU A 1 295 ? 6.449 16.298 -29.502 1.00 89.62 295 GLU A O 1
ATOM 2305 N N . ARG A 1 296 ? 5.701 15.159 -27.716 1.00 92.44 296 ARG A N 1
ATOM 2306 C CA . ARG A 1 296 ? 5.640 16.322 -26.826 1.00 92.44 296 ARG A CA 1
ATOM 2307 C C . ARG A 1 296 ? 7.040 16.819 -26.493 1.00 92.44 296 ARG A C 1
ATOM 2309 O O . ARG A 1 296 ? 7.247 18.029 -26.522 1.00 92.44 296 ARG A O 1
ATOM 2316 N N . ALA A 1 297 ? 7.983 15.916 -26.220 1.00 89.88 297 ALA A N 1
ATOM 2317 C CA . ALA A 1 297 ? 9.387 16.257 -26.011 1.00 89.88 297 ALA A CA 1
ATOM 2318 C C . ALA A 1 297 ? 9.976 16.933 -27.258 1.00 89.88 297 ALA A C 1
ATOM 2320 O O . ALA A 1 297 ? 10.502 18.038 -27.154 1.00 89.88 297 ALA A O 1
ATOM 2321 N N . TYR A 1 298 ? 9.761 16.349 -28.441 1.00 87.88 298 TYR A N 1
ATOM 2322 C CA . TYR A 1 298 ? 10.176 16.933 -29.716 1.00 87.88 298 TYR A CA 1
ATOM 2323 C C . TYR A 1 298 ? 9.593 18.337 -29.935 1.00 87.88 298 TYR A C 1
ATOM 2325 O O . TYR A 1 298 ? 10.327 19.276 -30.229 1.00 87.88 298 TYR A O 1
ATOM 2333 N N . ILE A 1 299 ? 8.281 18.524 -29.752 1.00 91.31 299 ILE A N 1
ATOM 2334 C CA . ILE A 1 299 ? 7.643 19.836 -29.925 1.00 91.31 299 ILE A CA 1
ATOM 2335 C C . ILE A 1 299 ? 8.186 20.854 -28.914 1.00 91.31 299 ILE A C 1
ATOM 2337 O O . ILE A 1 299 ? 8.348 22.020 -29.260 1.00 91.31 299 ILE A O 1
ATOM 2341 N N . LEU A 1 300 ? 8.487 20.450 -27.678 1.00 91.19 300 LEU A N 1
ATOM 2342 C CA . LEU A 1 300 ? 9.008 21.353 -26.648 1.00 91.19 300 LEU A CA 1
ATOM 2343 C C . LEU A 1 300 ? 10.356 21.987 -27.043 1.00 91.19 300 LEU A C 1
ATOM 2345 O O . LEU A 1 300 ? 10.635 23.130 -26.666 1.00 91.19 300 LEU A O 1
ATOM 2349 N N . GLU A 1 301 ? 11.161 21.278 -27.835 1.00 88.81 301 GLU A N 1
ATOM 2350 C CA . GLU A 1 301 ? 12.444 21.756 -28.361 1.00 88.81 301 GLU A CA 1
ATOM 2351 C C . GLU A 1 301 ? 12.285 22.797 -29.487 1.00 88.81 301 GLU A C 1
ATOM 2353 O O . GLU A 1 301 ? 13.206 23.574 -29.750 1.00 88.81 301 GLU A O 1
ATOM 2358 N N . LEU A 1 302 ? 11.106 22.889 -30.117 1.00 88.12 302 LEU A N 1
ATOM 2359 C CA . LEU A 1 302 ? 10.821 23.779 -31.251 1.00 88.12 302 LEU A CA 1
ATOM 2360 C C . LEU A 1 302 ? 10.461 25.204 -30.807 1.00 88.12 302 LEU A C 1
ATOM 2362 O O . LEU A 1 302 ? 9.333 25.685 -30.961 1.00 88.12 302 LEU A O 1
ATOM 2366 N N . GLN A 1 303 ? 11.436 25.902 -30.235 1.00 86.38 303 GLN A N 1
ATOM 2367 C CA . GLN A 1 303 ? 11.260 27.274 -29.767 1.00 86.38 303 GLN A CA 1
ATOM 2368 C C . GLN A 1 303 ? 11.060 28.269 -30.929 1.00 86.38 303 GLN A C 1
ATOM 2370 O O . GLN A 1 303 ? 11.694 28.135 -31.978 1.00 86.38 303 GLN A O 1
ATOM 2375 N N . PRO A 1 304 ? 10.229 29.315 -30.749 1.00 87.19 304 PRO A N 1
ATOM 2376 C CA . PRO A 1 304 ? 9.434 29.620 -29.550 1.00 87.19 304 PRO A CA 1
ATOM 2377 C C . PRO A 1 304 ? 8.024 28.995 -29.553 1.00 87.19 304 PRO A C 1
ATOM 2379 O O . PRO A 1 304 ? 7.346 28.997 -28.529 1.00 87.19 304 PRO A O 1
ATOM 2382 N N . ASN A 1 305 ? 7.563 28.469 -30.691 1.00 89.94 305 ASN A N 1
ATOM 2383 C CA . ASN A 1 305 ? 6.149 28.126 -30.899 1.00 89.94 305 ASN A CA 1
ATOM 2384 C C . ASN A 1 305 ? 5.727 26.814 -30.219 1.00 89.94 305 ASN A C 1
ATOM 2386 O O . ASN A 1 305 ? 4.560 26.647 -29.867 1.00 89.94 305 ASN A O 1
ATOM 2390 N N . GLY A 1 306 ? 6.655 25.877 -30.038 1.00 92.06 306 GLY A N 1
ATOM 2391 C CA . GLY A 1 306 ? 6.394 24.547 -29.499 1.00 92.06 306 GLY A CA 1
ATOM 2392 C C . GLY A 1 306 ? 5.736 24.540 -28.112 1.00 92.06 306 GLY A C 1
ATOM 2393 O O . GLY A 1 306 ? 4.640 23.990 -27.966 1.00 92.06 306 GLY A O 1
ATOM 2394 N N . PRO A 1 307 ? 6.324 25.196 -27.092 1.00 94.81 307 PRO A N 1
ATOM 2395 C CA . PRO A 1 307 ? 5.714 25.287 -25.763 1.00 94.81 307 PRO A CA 1
ATOM 2396 C C . PRO A 1 307 ? 4.330 25.951 -25.758 1.00 94.81 307 PRO A C 1
ATOM 2398 O O . PRO A 1 307 ? 3.434 25.512 -25.030 1.00 94.81 307 PRO A O 1
ATOM 2401 N N . GLU A 1 308 ? 4.133 27.002 -26.562 1.00 94.12 308 GLU A N 1
ATOM 2402 C CA . GLU A 1 308 ? 2.836 27.682 -26.669 1.00 94.12 308 GLU A CA 1
ATOM 2403 C C . GLU A 1 308 ? 1.777 26.764 -27.276 1.00 94.12 308 GLU A C 1
ATOM 2405 O O . GLU A 1 308 ? 0.655 26.678 -26.763 1.00 94.12 308 GLU A O 1
ATOM 2410 N N . PHE A 1 309 ? 2.156 26.027 -28.319 1.00 94.88 309 PHE A N 1
ATOM 2411 C CA . PHE A 1 309 ? 1.299 25.036 -28.939 1.00 94.88 309 PHE A CA 1
ATOM 2412 C C . PHE A 1 309 ? 0.911 23.924 -27.961 1.00 94.88 309 PHE A C 1
ATOM 2414 O O . PHE A 1 309 ? -0.273 23.620 -27.860 1.00 94.88 309 PHE A O 1
ATOM 2421 N N . LEU A 1 310 ? 1.847 23.353 -27.192 1.00 94.50 310 LEU A N 1
ATOM 2422 C CA . LEU A 1 310 ? 1.530 22.302 -26.212 1.00 94.50 310 LEU A CA 1
ATOM 2423 C C . LEU A 1 310 ? 0.546 22.795 -25.145 1.00 94.50 310 LEU A C 1
ATOM 2425 O O . LEU A 1 310 ? -0.448 22.129 -24.854 1.00 94.50 310 LEU A O 1
ATOM 2429 N N . LYS A 1 311 ? 0.761 24.010 -24.627 1.00 93.31 311 LYS A N 1
ATOM 2430 C CA . LYS A 1 311 ? -0.150 24.645 -23.664 1.00 93.31 311 LYS A CA 1
ATOM 2431 C C . LYS A 1 311 ? -1.548 24.877 -24.247 1.00 93.31 311 LYS A C 1
ATOM 2433 O O . LYS A 1 311 ? -2.535 24.877 -23.507 1.00 93.31 311 LYS A O 1
ATOM 2438 N N . TRP A 1 312 ? -1.648 25.131 -25.550 1.00 90.25 312 TRP A N 1
ATOM 2439 C CA . TRP A 1 312 ? -2.925 25.262 -26.250 1.00 90.25 312 TRP A CA 1
ATOM 2440 C C . TRP A 1 312 ? -3.580 23.904 -26.524 1.00 90.25 312 TRP A C 1
ATOM 2442 O O . TRP A 1 312 ? -4.776 23.742 -26.279 1.00 90.25 312 TRP A O 1
ATOM 2452 N N . ASN A 1 313 ? -2.797 22.923 -26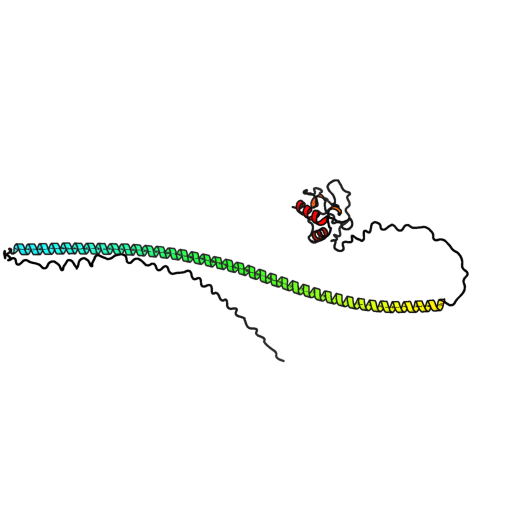.965 1.00 91.88 313 ASN A N 1
ATOM 2453 C CA . ASN A 1 313 ? -3.225 21.564 -27.271 1.00 91.88 313 ASN A CA 1
ATOM 2454 C C . ASN A 1 313 ? -3.877 20.895 -26.055 1.00 91.88 313 ASN A C 1
ATOM 2456 O O . ASN A 1 313 ? -4.996 20.407 -26.163 1.00 91.88 313 ASN A O 1
ATOM 2460 N N . GLU A 1 314 ? -3.260 21.006 -24.874 1.00 89.44 314 GLU A N 1
ATOM 2461 C CA . GLU A 1 314 ? -3.811 20.494 -23.607 1.00 89.44 314 GLU A CA 1
ATOM 2462 C C . GLU A 1 314 ? -5.179 21.087 -23.238 1.00 89.44 314 GLU A C 1
ATOM 2464 O O . GLU A 1 314 ? -5.964 20.458 -22.529 1.00 89.44 314 GLU A O 1
ATOM 2469 N N . LYS A 1 315 ? -5.473 22.312 -23.689 1.00 85.12 315 LYS A N 1
ATOM 2470 C CA . LYS A 1 315 ? -6.778 22.960 -23.479 1.00 85.12 315 LYS A CA 1
ATOM 2471 C C . LYS A 1 315 ? -7.820 22.547 -24.514 1.00 85.12 315 LYS A C 1
ATOM 2473 O O . LYS A 1 315 ? -8.988 22.883 -24.339 1.00 85.12 315 LYS A O 1
ATOM 2478 N N . CYS A 1 316 ? -7.392 21.932 -25.611 1.00 79.69 316 CYS A N 1
ATOM 2479 C CA . CYS A 1 316 ? -8.248 21.500 -26.709 1.00 79.69 316 CYS A CA 1
ATOM 2480 C C . CYS A 1 316 ? -8.603 20.010 -26.613 1.00 79.69 316 CYS A C 1
ATOM 2482 O O . CYS A 1 316 ? -9.681 19.631 -27.059 1.00 79.69 316 CYS A O 1
ATOM 2484 N N . THR A 1 317 ? -7.727 19.189 -26.023 1.00 71.50 317 THR A N 1
ATOM 2485 C CA . THR A 1 317 ? -7.911 17.734 -25.875 1.00 71.50 317 THR A CA 1
ATOM 2486 C C . THR A 1 317 ? -8.599 17.309 -24.570 1.00 71.50 317 THR A C 1
ATOM 2488 O O . THR A 1 317 ? -9.008 16.155 -24.454 1.00 71.50 317 THR A O 1
ATOM 2491 N N . ARG A 1 318 ? -8.771 18.225 -23.606 1.00 57.50 318 ARG A N 1
ATOM 2492 C CA . ARG A 1 318 ? -9.601 18.039 -22.398 1.00 57.50 318 ARG A CA 1
ATOM 2493 C C . ARG A 1 318 ? -11.037 18.493 -22.629 1.00 57.50 318 ARG A C 1
ATOM 2495 O O . ARG A 1 318 ? -11.947 17.771 -22.166 1.00 57.50 318 ARG A O 1
#

Organism: NCBI:txid184978

Sequence (318 aa):
MAASSGSGGLGRLGVHNHTADPRIAARTSTTSAETTPQLAAAEDQAAKRRKTSDGAYPVGAKSQEQLQDEVIQGLLRQRASLEQVCLLKEQSFLRKEQEMLEIAKQLQDKKQELTKAKNKYHNREEKFAAETDSLSGVIRGLTRAHLAVKDLLEEEKSKVIAKDTVINQQRQENARLQLEAMALNNTINGFRHELASRSTTQVEVPALNNAPPPPTSAIPDPCHLDRNYLHTDAPRQSGTAPKQSNKKNAGKLWPKTYGSNEHWDLGLCHVAHNTRGKCTVWDCQWRHFDLTDDERAYILELQPNGPEFLKWNEKCTR

Secondary structure (DSSP, 8-state):
-------------------------------------SSSSSSTTSSS---------------HHHHHHHHHHHHHHHHHHHHHHHHHHHHHHHHHHHHHHHHHHHHHHHHHHHHHHHHHHHHHHHHHHHHHHHHHHHHHHHHHHHHHHHHHHHHHHHHHHHHHHHHHHHHHHHHHHHHHHHHHHHHHHHHHHHHHHHHTS---PPP----PPP----PPP-TT--GGG--TT-------------BTTBSBPPGGGGT--GGG---BBHHHHHSSSPP--TT--SB-SPPPHHHHHHHHHSTTHHHHHHHHHHHHH-

Solvent-accessible surface area (backbone atoms only — not comparable to full-atom values): 19995 Å² total; per-residue (Å²): 138,89,85,78,91,81,83,78,78,85,82,79,79,80,82,81,85,79,80,82,79,93,78,77,79,77,79,75,78,78,73,77,90,76,83,86,88,76,76,79,76,68,65,75,69,71,77,79,78,86,75,87,78,95,69,89,79,82,87,70,83,73,53,73,65,60,55,51,51,52,50,51,54,48,50,52,52,51,48,54,50,49,53,52,52,50,52,53,50,52,54,52,49,54,51,52,51,52,50,51,52,51,51,50,50,53,52,51,52,51,52,52,51,51,50,53,51,51,51,53,50,50,59,48,52,54,51,51,50,53,52,50,53,50,52,51,51,51,52,54,50,52,53,51,52,51,51,53,53,51,53,53,50,54,50,50,52,51,51,51,54,53,50,51,53,52,52,52,51,52,52,52,51,51,54,50,52,50,54,51,51,51,52,52,50,52,51,51,51,50,53,51,52,54,51,54,64,56,65,73,70,74,78,94,72,85,91,78,76,93,75,83,86,79,94,79,75,88,71,80,76,72,86,76,68,66,76,90,72,74,67,90,80,62,86,80,77,96,68,81,84,79,92,74,82,76,50,92,89,60,39,72,44,60,32,64,65,36,42,41,45,86,91,68,52,83,51,34,19,27,30,39,49,72,30,81,48,80,70,83,60,90,85,55,90,38,46,70,71,81,79,50,73,67,55,49,54,54,31,52,69,22,72,80,35,8,54,57,35,52,63,48,24,61,67,24,72,108

Mean predicted aligned error: 19.5 Å

pLDDT: mean 77.67, std 22.04, range [39.31, 98.69]

Radius of gyration: 60.0 Å; Cα contacts (8 Å, |Δi|>4): 113; chains: 1; bounding box: 110×63×188 Å